Protein AF-A0A9E3TIM2-F1 (afdb_monomer)

Secondary structure (DSSP, 8-state):
--HHHHHHHHHHHHHHHHHHS--------EEEEEEEPPSBTTTBSSSEEEEE--SEEPTT--BHHHHHHHH-TTTEEEEEEEETTTTEEEEE-SSTTS----BPPTTBEEEEEESS-EEEEEEEE--TTPPEEE--SBTTTBSSSEEEEE--TTBS--BHHHHHHHH-TTTEEEEEEEETTTTEEEEE-SSTTS----B--TT-EEEEEESS-EEE---B-

Mean predicted aligned error: 7.57 Å

Structure (mmCIF, N/CA/C/O backbone):
data_AF-A0A9E3TIM2-F1
#
_entry.id   AF-A0A9E3TIM2-F1
#
loop_
_atom_site.group_PDB
_atom_site.id
_atom_site.type_symbol
_atom_site.label_atom_id
_atom_site.label_alt_id
_atom_site.label_comp_id
_atom_site.label_asym_id
_atom_site.label_entity_id
_atom_site.label_seq_id
_atom_site.pdbx_PDB_ins_code
_atom_site.Cartn_x
_atom_site.Cartn_y
_atom_site.Cartn_z
_atom_site.occupancy
_atom_site.B_iso_or_equiv
_atom_site.auth_seq_id
_atom_site.auth_comp_id
_atom_site.auth_asym_id
_atom_site.auth_atom_id
_atom_site.pdbx_PDB_model_num
ATOM 1 N N . MET A 1 1 ? 2.181 32.126 51.622 1.00 56.47 1 MET A N 1
ATOM 2 C CA . MET A 1 1 ? 1.853 30.781 51.095 1.00 56.47 1 MET A CA 1
ATOM 3 C C . MET A 1 1 ? 2.242 29.752 52.150 1.00 56.47 1 MET A C 1
ATOM 5 O O . MET A 1 1 ? 3.366 29.811 52.631 1.00 56.47 1 MET A O 1
ATOM 9 N N . SER A 1 2 ? 1.324 28.888 52.597 1.00 70.12 2 SER A N 1
ATOM 10 C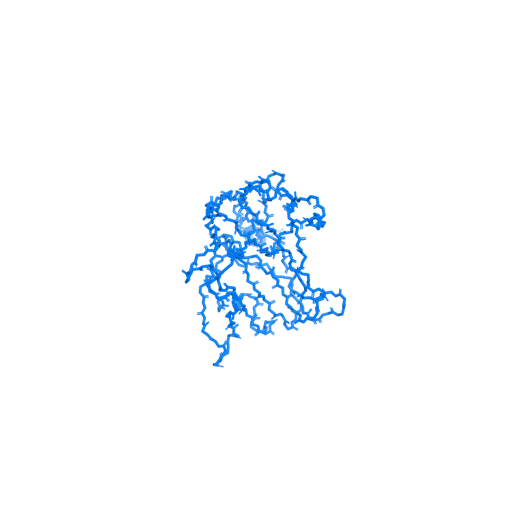 CA . SER A 1 2 ? 1.649 27.903 53.643 1.00 70.12 2 SER A CA 1
ATOM 11 C C . SER A 1 2 ? 2.532 26.785 53.071 1.00 70.12 2 SER A C 1
ATOM 13 O O . SER A 1 2 ? 2.410 26.458 51.888 1.00 70.12 2 SER A O 1
ATOM 15 N N . LYS A 1 3 ? 3.384 26.156 53.897 1.00 61.16 3 LYS A N 1
ATOM 16 C CA . LYS A 1 3 ? 4.231 25.020 53.470 1.00 61.16 3 LYS A CA 1
ATOM 17 C C . LYS A 1 3 ? 3.417 23.896 52.801 1.00 61.16 3 LYS A C 1
ATOM 19 O O . LYS A 1 3 ? 3.908 23.251 51.885 1.00 61.16 3 LYS A O 1
ATOM 24 N N . ARG A 1 4 ? 2.153 23.709 53.201 1.00 64.69 4 ARG A N 1
ATOM 25 C CA . ARG A 1 4 ? 1.234 22.709 52.626 1.00 64.69 4 ARG A CA 1
ATOM 26 C C . ARG A 1 4 ? 0.742 23.085 51.225 1.00 64.69 4 ARG A C 1
ATOM 28 O O . ARG A 1 4 ? 0.607 22.215 50.375 1.00 64.69 4 ARG A O 1
ATOM 35 N N . THR A 1 5 ? 0.532 24.375 50.966 1.00 66.19 5 THR A N 1
ATOM 36 C CA . THR A 1 5 ? 0.113 24.880 49.650 1.00 66.19 5 THR A CA 1
ATOM 37 C C . THR A 1 5 ? 1.244 24.763 48.625 1.00 66.19 5 THR A C 1
ATOM 39 O O . THR A 1 5 ? 0.999 24.393 47.486 1.00 66.19 5 THR A O 1
ATOM 42 N N . PHE A 1 6 ? 2.490 25.009 49.039 1.00 67.06 6 PHE A N 1
ATOM 43 C CA . PHE A 1 6 ? 3.660 24.894 48.162 1.00 67.06 6 PHE A CA 1
ATOM 44 C C . PHE A 1 6 ? 3.932 23.442 47.729 1.00 67.06 6 PHE A C 1
ATOM 46 O O . PHE A 1 6 ? 4.139 23.177 46.548 1.00 67.06 6 PHE A O 1
ATOM 53 N N . VAL A 1 7 ? 3.856 22.485 48.664 1.00 66.38 7 VAL A N 1
ATOM 54 C CA . VAL A 1 7 ? 4.044 21.053 48.362 1.00 66.38 7 VAL A CA 1
ATOM 55 C C . VAL A 1 7 ? 2.922 20.514 47.469 1.00 66.38 7 VAL A C 1
ATOM 57 O O . VAL A 1 7 ? 3.202 19.783 46.524 1.00 66.38 7 VAL A O 1
ATOM 60 N N . GLY A 1 8 ? 1.667 20.919 47.703 1.00 63.44 8 GLY A N 1
ATOM 61 C CA . GLY A 1 8 ? 0.539 20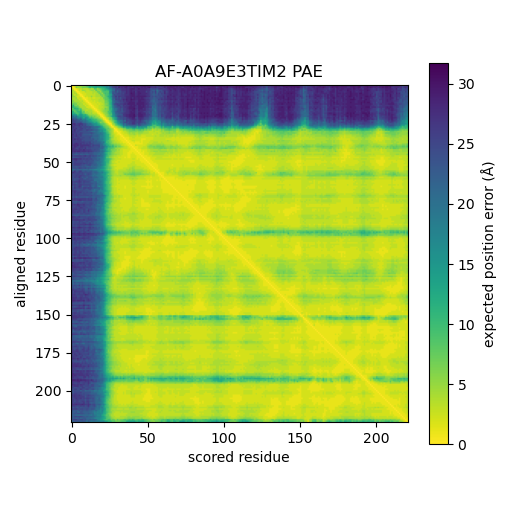.510 46.858 1.00 63.44 8 GLY A CA 1
ATOM 62 C C . GLY A 1 8 ? 0.680 20.965 45.401 1.00 63.44 8 GLY A C 1
ATOM 63 O O . GLY A 1 8 ? 0.435 20.184 44.488 1.00 63.44 8 GLY A O 1
ATOM 64 N N . VAL A 1 9 ? 1.147 22.198 45.174 1.00 65.12 9 VAL A N 1
ATOM 65 C CA . VAL A 1 9 ? 1.358 22.736 43.818 1.00 65.12 9 VAL A CA 1
ATOM 66 C C . VAL A 1 9 ? 2.526 22.039 43.106 1.00 65.12 9 VAL A C 1
ATOM 68 O O . VAL A 1 9 ? 2.423 21.742 41.919 1.00 65.12 9 VAL A O 1
ATOM 71 N N . MET A 1 10 ? 3.606 21.712 43.821 1.00 62.78 10 MET A N 1
ATOM 72 C CA . MET A 1 10 ? 4.768 21.016 43.248 1.00 62.78 10 MET A CA 1
ATOM 73 C C . MET A 1 10 ? 4.451 19.578 42.814 1.00 62.78 10 MET A C 1
ATOM 75 O O . MET A 1 10 ? 4.905 19.149 41.757 1.00 62.78 10 MET A O 1
ATOM 79 N N . VAL A 1 11 ? 3.642 18.841 43.584 1.00 63.41 11 VAL A N 1
ATOM 80 C CA . VAL A 1 11 ? 3.249 17.462 43.232 1.00 63.41 11 VAL A CA 1
ATOM 81 C C . VAL A 1 11 ? 2.345 17.440 41.996 1.00 63.41 11 VAL A C 1
ATOM 83 O O . VAL A 1 11 ? 2.529 16.596 41.122 1.00 63.41 11 VAL A O 1
ATOM 86 N N . VAL A 1 12 ? 1.419 18.397 41.875 1.00 62.09 12 VAL A N 1
ATOM 87 C CA . VAL A 1 12 ? 0.569 18.527 40.679 1.00 62.09 12 VAL A CA 1
ATOM 88 C C . VAL A 1 12 ? 1.399 18.926 39.457 1.00 62.09 12 VAL A C 1
ATOM 90 O O . VAL A 1 12 ? 1.227 18.340 38.393 1.00 62.09 12 VAL A O 1
ATOM 93 N N . ALA A 1 13 ? 2.346 19.858 39.602 1.00 56.75 13 ALA A N 1
ATOM 94 C CA . ALA A 1 13 ? 3.232 20.251 38.507 1.00 56.75 13 ALA A CA 1
ATOM 95 C C . ALA A 1 13 ? 4.111 19.083 38.023 1.00 56.75 13 ALA A C 1
ATOM 97 O O . ALA A 1 13 ? 4.248 18.878 36.820 1.00 56.75 13 ALA A O 1
ATOM 98 N N . LEU A 1 14 ? 4.649 18.273 38.941 1.00 54.38 14 LEU A N 1
ATOM 99 C CA . LEU A 1 14 ? 5.459 17.105 38.590 1.00 54.38 14 LEU A CA 1
ATOM 100 C C . LEU A 1 14 ? 4.621 16.009 37.907 1.00 54.38 14 LEU A C 1
ATOM 102 O O . LEU A 1 14 ? 5.078 15.418 36.935 1.00 54.38 14 LEU A O 1
ATOM 106 N N . ALA A 1 15 ? 3.380 15.780 38.349 1.00 53.81 15 ALA A N 1
ATOM 107 C CA . ALA A 1 15 ? 2.469 14.829 37.707 1.00 53.81 15 ALA A CA 1
ATOM 108 C C . ALA A 1 15 ? 2.073 15.261 36.282 1.00 53.81 15 ALA A C 1
ATOM 110 O O . ALA A 1 15 ? 1.988 14.420 35.390 1.00 53.81 15 ALA A O 1
ATOM 111 N N . VAL A 1 16 ? 1.892 16.565 36.040 1.00 56.78 16 VAL A N 1
ATOM 112 C CA . VAL A 1 16 ? 1.629 17.099 34.691 1.00 56.78 16 VAL A CA 1
ATOM 113 C C . VAL A 1 16 ? 2.854 16.947 33.787 1.00 56.78 16 VAL A C 1
ATOM 115 O O . VAL A 1 16 ? 2.700 16.580 32.627 1.00 56.78 16 VAL A O 1
ATOM 118 N N . VAL A 1 17 ? 4.070 17.150 34.307 1.00 53.28 17 VAL A N 1
ATOM 119 C CA . VAL A 1 17 ? 5.307 16.954 33.529 1.00 53.28 17 VAL A CA 1
ATOM 120 C C . VAL A 1 17 ? 5.539 15.477 33.203 1.00 53.28 17 VAL A C 1
ATOM 122 O O . VAL A 1 17 ? 5.887 15.173 32.069 1.00 53.28 17 VAL A O 1
ATOM 125 N N . VAL A 1 18 ? 5.281 14.558 34.140 1.00 52.94 18 VAL A N 1
ATOM 126 C CA . VAL A 1 18 ? 5.450 13.109 33.914 1.00 52.94 18 VAL A CA 1
ATOM 127 C C . VAL A 1 18 ? 4.383 12.542 32.966 1.00 52.94 18 VAL A C 1
ATOM 129 O O . VAL A 1 18 ? 4.681 11.642 32.186 1.00 52.94 18 VAL A O 1
ATOM 132 N N . MET A 1 19 ? 3.159 13.086 32.971 1.00 51.69 19 MET A N 1
ATOM 133 C CA . MET A 1 19 ? 2.127 12.714 31.989 1.00 51.69 19 MET A CA 1
ATOM 134 C C . MET A 1 19 ? 2.336 13.366 30.613 1.00 51.69 19 MET A C 1
ATOM 136 O O . MET A 1 19 ? 1.909 12.801 29.611 1.00 51.69 19 MET A O 1
ATOM 140 N N . ALA A 1 20 ? 3.000 14.525 30.543 1.00 48.66 20 ALA A N 1
ATOM 141 C CA . ALA A 1 20 ? 3.380 15.165 29.280 1.00 48.66 20 ALA A CA 1
ATOM 142 C C . ALA A 1 20 ? 4.664 14.571 28.674 1.00 48.66 20 ALA A C 1
ATOM 144 O O . ALA A 1 20 ? 4.840 14.612 27.460 1.00 48.66 20 ALA A O 1
ATOM 145 N N . SER A 1 21 ? 5.535 13.968 29.489 1.00 43.59 21 SER A N 1
ATOM 146 C CA . SER A 1 21 ? 6.647 13.127 29.040 1.00 43.59 21 SER A CA 1
ATOM 147 C C . SER A 1 21 ? 6.176 11.699 28.763 1.00 43.59 21 SER A C 1
ATOM 149 O O . SER A 1 21 ? 6.778 10.736 29.248 1.00 43.59 21 SER A O 1
ATOM 151 N N . GLY A 1 22 ? 5.078 11.556 28.010 1.00 44.50 22 GLY A N 1
ATOM 152 C CA . GLY A 1 22 ? 4.772 10.290 27.355 1.00 44.50 22 GLY A CA 1
ATOM 153 C C . GLY A 1 22 ? 6.045 9.818 26.663 1.00 44.50 22 GLY A C 1
ATOM 154 O O . GLY A 1 22 ? 6.736 10.643 26.060 1.00 44.50 22 GLY A O 1
ATOM 155 N N . LEU A 1 23 ? 6.408 8.547 26.869 1.00 43.88 23 LEU A N 1
ATOM 156 C CA . LEU A 1 23 ? 7.605 7.949 26.293 1.00 43.88 23 LEU A CA 1
ATOM 157 C C . LEU A 1 23 ? 7.708 8.408 24.839 1.00 43.88 23 LEU A C 1
ATOM 159 O O . LEU A 1 23 ? 6.884 8.022 24.015 1.00 43.88 23 LEU A O 1
ATOM 163 N N . LEU A 1 24 ? 8.678 9.272 24.537 1.00 49.16 24 LEU A N 1
ATOM 164 C CA . LEU A 1 24 ? 9.025 9.547 23.156 1.00 49.16 24 LEU A CA 1
ATOM 165 C C . LEU A 1 24 ? 9.582 8.223 22.651 1.00 49.16 24 LEU A C 1
ATOM 167 O O . LEU A 1 24 ? 10.718 7.870 22.983 1.00 49.16 24 LEU A O 1
ATOM 171 N N . ALA A 1 25 ? 8.743 7.451 21.958 1.00 50.91 25 ALA A N 1
ATOM 172 C CA . ALA A 1 25 ? 9.175 6.254 21.270 1.00 50.91 25 ALA A CA 1
ATOM 173 C C . ALA A 1 25 ? 10.407 6.646 20.451 1.00 50.91 25 ALA A C 1
ATOM 175 O O . ALA A 1 25 ? 10.419 7.636 19.716 1.00 50.91 25 ALA A O 1
ATOM 176 N N . SER A 1 26 ? 11.5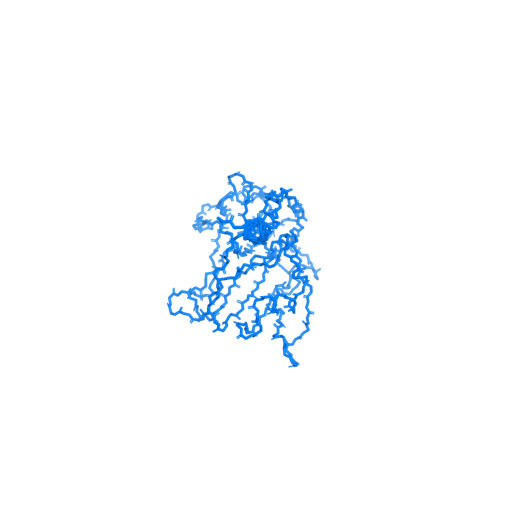09 5.955 20.715 1.00 47.34 26 SER A N 1
ATOM 177 C CA . SER A 1 26 ? 12.783 6.249 20.082 1.00 47.34 26 SER A CA 1
ATOM 178 C C . SER A 1 26 ? 12.631 6.028 18.577 1.00 47.34 26 SER A C 1
ATOM 180 O O . SER A 1 26 ? 12.247 4.932 18.169 1.00 47.34 26 SER A O 1
ATOM 182 N N . ASN A 1 27 ? 12.971 7.028 17.753 1.00 62.66 27 ASN A N 1
ATOM 183 C CA . ASN A 1 27 ? 13.070 6.908 16.290 1.00 62.66 27 ASN A CA 1
ATOM 184 C C . ASN A 1 27 ? 14.264 6.010 15.900 1.00 62.66 27 ASN A C 1
ATOM 186 O O . ASN A 1 27 ? 15.170 6.425 15.172 1.00 62.66 27 ASN A O 1
ATOM 190 N N . MET A 1 28 ? 14.334 4.787 16.430 1.00 69.50 28 MET A N 1
ATOM 191 C CA . MET A 1 28 ? 15.396 3.852 16.093 1.00 69.50 28 MET A CA 1
ATOM 192 C C . MET A 1 28 ? 15.253 3.451 14.630 1.00 69.50 28 MET A C 1
ATOM 194 O O . MET A 1 28 ? 14.197 2.995 14.188 1.00 69.50 28 MET A O 1
ATOM 198 N N . GLY A 1 29 ? 16.344 3.605 13.884 1.00 78.31 29 GLY A N 1
ATOM 199 C CA . GLY A 1 29 ? 16.427 3.099 12.525 1.00 78.31 29 GLY A CA 1
ATOM 200 C C . GLY A 1 29 ? 16.307 1.575 12.515 1.00 78.31 29 GLY A C 1
ATOM 201 O O . GLY A 1 29 ? 17.038 0.885 13.226 1.00 78.31 29 GLY A O 1
ATOM 202 N N . PHE A 1 30 ? 15.415 1.047 11.686 1.00 81.69 30 PHE A N 1
ATOM 203 C CA . PHE A 1 30 ? 15.248 -0.376 11.434 1.00 81.69 30 PHE A CA 1
ATOM 204 C C . PHE A 1 30 ? 15.626 -0.720 9.992 1.00 81.69 30 PHE A C 1
ATOM 206 O O . PHE A 1 30 ? 15.679 0.133 9.103 1.00 81.69 30 PHE A O 1
ATOM 213 N N . LYS A 1 31 ? 15.901 -2.007 9.765 1.00 86.75 31 LYS A N 1
ATOM 214 C CA . LYS A 1 31 ? 16.109 -2.578 8.434 1.00 86.75 31 LYS A CA 1
ATOM 215 C C . LYS A 1 31 ? 15.001 -3.580 8.169 1.00 86.75 31 LYS A C 1
ATOM 217 O O . LYS A 1 31 ? 14.940 -4.613 8.832 1.00 86.75 31 LYS A O 1
ATOM 222 N N . LEU A 1 32 ? 14.153 -3.289 7.195 1.00 84.94 32 LEU A N 1
ATOM 223 C CA . LEU A 1 32 ? 13.156 -4.234 6.719 1.00 84.94 32 LEU A CA 1
ATOM 224 C C . LEU A 1 32 ? 13.777 -5.051 5.591 1.00 84.94 32 LEU A C 1
ATOM 226 O O . LEU A 1 32 ? 14.095 -4.499 4.543 1.00 84.94 32 LEU A O 1
ATOM 230 N N . ASN A 1 33 ? 13.934 -6.356 5.808 1.00 90.44 33 ASN A N 1
ATOM 231 C CA . ASN A 1 33 ? 14.287 -7.300 4.753 1.00 90.44 33 ASN A CA 1
ATOM 232 C C . ASN A 1 33 ? 13.006 -7.942 4.216 1.00 90.44 33 ASN A C 1
ATOM 234 O O . ASN A 1 33 ? 12.401 -8.781 4.883 1.00 90.44 33 ASN A O 1
ATOM 238 N N . TYR A 1 34 ? 12.590 -7.528 3.025 1.00 91.00 34 TYR A N 1
ATOM 239 C CA . TYR A 1 34 ? 11.337 -7.941 2.417 1.00 91.00 34 TYR A CA 1
ATOM 240 C C . TYR A 1 34 ? 11.582 -8.680 1.102 1.00 91.00 34 TYR A C 1
ATOM 242 O O . TYR A 1 34 ? 12.191 -8.159 0.165 1.00 91.00 34 TYR A O 1
ATOM 250 N N . GLN A 1 35 ? 11.091 -9.917 1.019 1.00 93.69 35 GLN A N 1
ATOM 251 C CA . GLN A 1 35 ? 11.228 -10.729 -0.183 1.00 93.69 35 GLN A CA 1
ATOM 252 C C . GLN A 1 35 ? 10.159 -10.354 -1.215 1.00 93.69 35 GLN A C 1
ATOM 254 O O . GLN A 1 35 ? 8.965 -10.611 -1.045 1.00 93.69 35 GLN A O 1
ATOM 259 N N . MET A 1 36 ? 10.608 -9.780 -2.326 1.00 94.62 36 MET A N 1
ATOM 260 C CA . MET A 1 36 ? 9.782 -9.442 -3.477 1.00 94.62 36 MET A CA 1
ATOM 261 C C . MET A 1 36 ? 9.917 -10.542 -4.524 1.00 94.62 36 MET A C 1
ATOM 263 O O . MET A 1 36 ? 11.017 -10.858 -4.969 1.00 94.62 36 MET A O 1
ATOM 267 N N . LEU A 1 37 ? 8.798 -11.158 -4.891 1.00 95.19 37 LEU A N 1
ATOM 268 C CA . LEU A 1 37 ? 8.780 -12.427 -5.616 1.00 95.19 37 LEU A CA 1
ATOM 269 C C . LEU A 1 37 ? 8.495 -12.217 -7.099 1.00 95.19 37 LEU A C 1
ATOM 271 O O . LEU A 1 37 ? 7.526 -11.546 -7.447 1.00 95.19 37 LEU A O 1
ATOM 275 N N . GLN A 1 38 ? 9.277 -12.860 -7.966 1.00 96.38 38 GLN A N 1
ATOM 276 C CA . GLN A 1 38 ? 8.924 -13.005 -9.381 1.00 96.38 38 GLN A CA 1
ATOM 277 C C . GLN A 1 38 ? 7.708 -13.919 -9.575 1.00 96.38 38 GLN A C 1
ATOM 279 O O . GLN A 1 38 ? 7.280 -14.617 -8.653 1.00 96.38 38 GLN A O 1
ATOM 284 N N . THR A 1 39 ? 7.206 -13.983 -10.811 1.00 96.81 39 THR A N 1
ATOM 285 C CA . THR A 1 39 ? 6.165 -14.952 -11.187 1.00 96.81 39 THR A CA 1
ATOM 286 C C . THR A 1 39 ? 6.626 -16.375 -10.871 1.00 96.81 39 THR A C 1
ATOM 288 O O . THR A 1 39 ? 7.620 -16.846 -11.414 1.00 96.81 39 THR A O 1
ATOM 291 N N . THR A 1 40 ? 5.904 -17.048 -9.981 1.00 95.44 40 THR A N 1
ATOM 292 C CA . THR A 1 40 ? 6.209 -18.398 -9.498 1.00 95.44 40 THR A CA 1
ATOM 293 C C . THR A 1 40 ? 4.890 -19.113 -9.223 1.00 95.44 40 THR A C 1
ATOM 295 O O . THR A 1 40 ? 4.095 -18.648 -8.404 1.00 95.44 40 THR A O 1
ATOM 298 N N . ALA A 1 41 ? 4.636 -20.232 -9.906 1.00 92.94 41 ALA A N 1
ATOM 299 C CA . ALA A 1 41 ? 3.367 -20.957 -9.808 1.00 92.94 41 ALA A CA 1
ATOM 300 C C . ALA A 1 41 ? 3.001 -21.289 -8.348 1.00 92.94 41 ALA A C 1
ATOM 302 O O . ALA A 1 41 ? 3.836 -21.758 -7.580 1.00 92.94 41 ALA A O 1
ATOM 303 N N . GLY A 1 42 ? 1.753 -21.007 -7.959 1.00 92.06 42 GLY A N 1
ATOM 304 C CA . GLY A 1 42 ? 1.245 -21.230 -6.597 1.00 92.06 42 GLY A CA 1
ATOM 305 C C . GLY A 1 42 ? 1.719 -20.224 -5.539 1.00 92.06 42 GLY A C 1
ATOM 306 O O . GLY A 1 42 ? 1.160 -20.200 -4.447 1.00 92.06 42 GLY A O 1
ATOM 307 N N . VAL A 1 43 ? 2.687 -19.360 -5.857 1.00 93.50 43 VAL A N 1
ATOM 308 C CA . VAL A 1 43 ? 3.294 -18.413 -4.907 1.00 93.50 43 VAL A CA 1
ATOM 309 C C . VAL A 1 43 ? 3.003 -16.963 -5.299 1.00 93.50 43 VAL A C 1
ATOM 311 O O . VAL A 1 43 ? 2.464 -16.198 -4.502 1.00 93.50 43 VAL A O 1
ATOM 314 N N . SER A 1 44 ? 3.322 -16.589 -6.538 1.00 95.75 44 SER A N 1
ATOM 315 C CA . SER A 1 44 ? 3.112 -15.249 -7.092 1.00 95.75 44 SER A CA 1
ATOM 316 C C . SER A 1 44 ? 2.646 -15.374 -8.538 1.00 95.75 44 SER A C 1
ATOM 318 O O . SER A 1 44 ? 3.381 -15.873 -9.392 1.00 95.75 44 SER A O 1
ATOM 320 N N . ARG A 1 45 ? 1.409 -14.958 -8.816 1.00 96.19 45 ARG A N 1
ATOM 321 C CA . ARG A 1 45 ? 0.750 -15.190 -10.106 1.00 96.19 45 ARG A CA 1
ATOM 322 C C . ARG A 1 45 ? 1.427 -14.448 -11.251 1.00 96.19 45 ARG A C 1
ATOM 324 O O . ARG A 1 45 ? 1.498 -14.984 -12.352 1.00 96.19 45 ARG A O 1
ATOM 331 N N . ASP A 1 46 ? 1.882 -13.224 -11.012 1.00 96.56 46 ASP A N 1
ATOM 332 C CA . ASP A 1 46 ? 2.473 -12.375 -12.054 1.00 96.56 46 ASP A CA 1
ATOM 333 C C . ASP A 1 46 ? 3.659 -11.522 -11.578 1.00 96.56 46 ASP A C 1
ATOM 335 O O . ASP A 1 46 ? 4.071 -10.586 -12.275 1.00 96.56 46 ASP A O 1
ATOM 339 N N . GLY A 1 47 ? 4.215 -11.849 -10.409 1.00 97.06 47 GLY A N 1
ATOM 340 C CA . GLY A 1 47 ? 5.319 -11.113 -9.800 1.00 97.06 47 GLY A CA 1
ATOM 341 C C . GLY A 1 47 ? 4.884 -9.887 -9.000 1.00 97.06 47 GLY A C 1
ATOM 342 O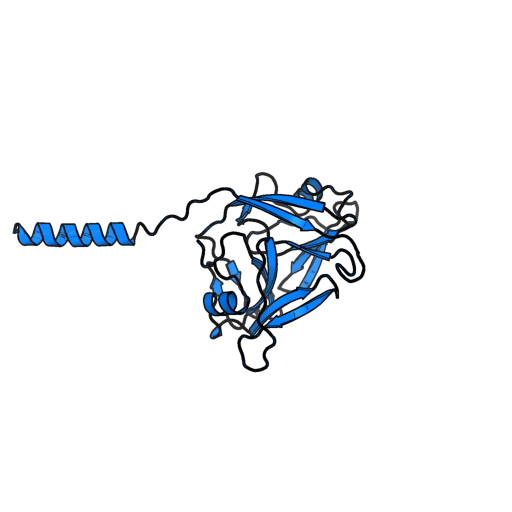 O . GLY A 1 47 ? 5.741 -9.119 -8.572 1.00 97.06 47 GLY A O 1
ATOM 343 N N . THR A 1 48 ? 3.581 -9.660 -8.821 1.00 97.44 48 THR A N 1
ATOM 344 C CA . THR A 1 48 ? 3.082 -8.521 -8.050 1.00 97.44 48 THR A CA 1
ATOM 345 C C . THR A 1 48 ? 3.263 -8.743 -6.551 1.00 97.44 48 THR A C 1
ATOM 347 O O . THR A 1 48 ? 2.869 -9.767 -5.992 1.00 97.44 48 THR A O 1
ATOM 350 N N . THR A 1 49 ? 3.829 -7.745 -5.883 1.00 96.00 49 THR A N 1
ATOM 351 C CA . THR A 1 49 ? 3.919 -7.650 -4.429 1.00 96.00 49 THR A CA 1
ATOM 352 C C . THR A 1 49 ? 3.446 -6.279 -3.963 1.00 96.00 49 THR A C 1
ATOM 354 O O . THR A 1 49 ? 3.510 -5.304 -4.712 1.00 96.00 49 THR A O 1
ATOM 357 N N . THR A 1 50 ? 2.974 -6.202 -2.725 1.00 96.94 50 THR A N 1
ATOM 358 C CA . THR A 1 50 ? 2.688 -4.939 -2.043 1.00 96.94 50 THR A CA 1
ATOM 359 C C . THR A 1 50 ? 3.875 -4.546 -1.179 1.00 96.94 50 THR A C 1
ATOM 361 O O . THR A 1 50 ? 4.484 -5.425 -0.566 1.00 96.94 50 THR A O 1
ATOM 364 N N . LEU A 1 51 ? 4.166 -3.254 -1.102 1.00 96.06 51 LEU A N 1
ATOM 365 C CA . LEU A 1 51 ? 5.236 -2.690 -0.291 1.00 96.06 51 LEU A CA 1
ATOM 366 C C . LEU A 1 51 ? 4.709 -1.512 0.528 1.00 96.06 51 LEU A C 1
ATOM 368 O O . LEU A 1 51 ? 4.101 -0.589 -0.018 1.00 96.06 51 LEU A O 1
ATOM 372 N N . ALA A 1 52 ? 5.001 -1.543 1.820 1.00 95.12 52 ALA A N 1
ATOM 373 C CA . ALA A 1 52 ? 4.959 -0.409 2.723 1.00 95.12 52 ALA A CA 1
ATOM 374 C C . ALA A 1 52 ? 6.392 0.044 2.999 1.00 95.12 52 ALA A C 1
ATOM 376 O O . ALA A 1 52 ? 7.260 -0.762 3.336 1.00 95.12 52 ALA A O 1
ATOM 377 N N . LEU A 1 53 ? 6.638 1.339 2.837 1.00 93.81 53 LEU A N 1
ATOM 378 C CA . LEU A 1 53 ? 7.921 1.938 3.176 1.00 93.81 53 LEU A CA 1
ATOM 379 C C . LEU A 1 53 ? 7.865 2.516 4.601 1.00 93.81 53 LEU A C 1
ATOM 381 O O . LEU A 1 53 ? 6.772 2.850 5.059 1.00 93.81 53 LEU A O 1
ATOM 385 N N . PRO A 1 54 ? 9.015 2.676 5.280 1.00 92.56 54 PRO A N 1
ATOM 386 C CA . PRO A 1 54 ? 9.092 3.446 6.523 1.00 92.56 54 PRO A CA 1
ATOM 387 C C . PRO A 1 54 ? 8.541 4.869 6.350 1.00 92.56 54 PRO A C 1
ATOM 389 O O . PRO A 1 54 ? 8.553 5.399 5.236 1.00 92.56 54 PRO A O 1
ATOM 392 N N . ASP A 1 55 ? 8.125 5.512 7.441 1.00 91.25 55 ASP A N 1
ATOM 393 C CA . ASP A 1 55 ? 7.692 6.915 7.393 1.00 91.25 55 ASP A CA 1
ATOM 394 C C . ASP A 1 55 ? 8.872 7.840 7.121 1.00 91.25 55 ASP A C 1
ATOM 396 O O . ASP A 1 55 ? 8.840 8.675 6.214 1.00 91.25 55 ASP A O 1
ATOM 400 N N . LEU A 1 56 ? 9.959 7.613 7.858 1.00 91.31 56 LEU A N 1
ATOM 401 C CA . LEU A 1 56 ? 11.222 8.319 7.716 1.00 91.31 56 LEU A CA 1
ATOM 402 C C . LEU A 1 56 ? 12.211 7.410 6.991 1.00 91.31 56 LEU A C 1
ATOM 404 O O . LEU A 1 56 ? 12.947 6.628 7.590 1.00 91.31 56 LEU A O 1
ATOM 408 N N . ARG A 1 57 ? 12.181 7.469 5.663 1.00 90.94 57 ARG A N 1
ATOM 409 C CA . ARG A 1 57 ? 12.992 6.613 4.785 1.00 90.94 57 ARG A CA 1
ATOM 410 C C . ARG A 1 57 ? 14.429 7.110 4.678 1.00 90.94 57 ARG A C 1
ATOM 412 O O . ARG A 1 57 ? 14.714 8.284 4.910 1.00 90.94 57 ARG A O 1
ATOM 419 N N . GLN A 1 58 ? 15.322 6.221 4.246 1.00 89.88 58 GLN A N 1
ATOM 420 C CA . GLN A 1 58 ? 16.691 6.579 3.875 1.00 89.88 58 GLN A CA 1
ATOM 421 C C . GLN A 1 58 ? 16.735 7.766 2.895 1.00 89.88 58 GLN A C 1
ATOM 423 O O . GLN A 1 58 ? 15.928 7.869 1.964 1.00 89.88 58 GLN A O 1
ATOM 428 N N . THR A 1 59 ? 17.699 8.664 3.106 1.00 90.50 59 THR A N 1
ATOM 429 C CA . THR A 1 59 ? 17.871 9.875 2.298 1.00 90.50 59 THR A CA 1
ATOM 430 C C . THR A 1 59 ? 17.950 9.543 0.811 1.00 90.50 59 THR A C 1
ATOM 432 O O . THR A 1 59 ? 18.714 8.677 0.395 1.00 90.50 59 THR A O 1
ATOM 435 N N . GLY A 1 60 ? 17.174 10.266 0.002 1.00 92.25 60 GLY A N 1
ATOM 436 C CA . GLY A 1 60 ? 17.135 10.087 -1.449 1.00 92.25 60 GLY A CA 1
ATOM 437 C C . GLY A 1 60 ? 16.079 9.096 -1.940 1.00 92.25 60 GLY A C 1
ATOM 438 O O . GLY A 1 60 ? 15.851 9.043 -3.142 1.00 92.25 60 GLY A O 1
ATOM 439 N N . LEU A 1 61 ? 15.377 8.374 -1.057 1.00 95.44 61 LEU A N 1
ATOM 440 C CA . LEU A 1 61 ? 14.270 7.486 -1.430 1.00 95.44 61 LEU A CA 1
ATOM 441 C C . LEU A 1 61 ? 12.917 8.222 -1.384 1.00 95.44 61 LEU A C 1
ATOM 443 O O . LEU A 1 61 ? 12.088 7.991 -0.500 1.00 95.44 61 LEU A O 1
ATOM 447 N N . ASN A 1 62 ? 12.707 9.145 -2.329 1.00 96.12 62 ASN A N 1
ATOM 448 C CA . ASN A 1 62 ? 11.542 10.044 -2.332 1.00 96.12 62 ASN A CA 1
ATOM 449 C C . ASN A 1 62 ? 10.592 9.854 -3.518 1.00 96.12 62 ASN A C 1
ATOM 451 O O . ASN A 1 62 ? 9.434 10.258 -3.425 1.00 96.12 62 ASN A O 1
ATOM 455 N N . THR A 1 63 ? 11.044 9.250 -4.617 1.00 98.06 63 THR A N 1
ATOM 456 C CA . THR A 1 63 ? 10.214 9.026 -5.809 1.00 98.06 63 THR A CA 1
ATOM 457 C C . THR A 1 63 ? 10.222 7.574 -6.265 1.00 98.06 63 THR A C 1
ATOM 459 O O . THR A 1 63 ? 11.085 6.777 -5.884 1.00 98.06 63 THR A O 1
ATOM 462 N N . ALA A 1 64 ? 9.253 7.226 -7.111 1.00 98.25 64 ALA A N 1
ATOM 463 C CA . ALA A 1 64 ? 9.163 5.926 -7.753 1.00 98.25 64 ALA A CA 1
ATOM 464 C C . ALA A 1 64 ? 10.445 5.595 -8.530 1.00 98.25 64 ALA A C 1
ATOM 466 O O . ALA A 1 64 ? 10.918 4.461 -8.471 1.00 98.25 64 ALA A O 1
ATOM 467 N N . LYS A 1 65 ? 11.061 6.583 -9.193 1.00 98.00 65 LYS A N 1
ATOM 468 C CA . LYS A 1 65 ? 12.386 6.424 -9.805 1.00 98.00 65 LYS A CA 1
ATOM 469 C C . LYS A 1 65 ? 13.452 6.034 -8.791 1.00 98.00 65 LYS A C 1
ATOM 471 O O . LYS A 1 65 ? 14.171 5.074 -9.052 1.00 98.00 65 LYS A O 1
ATOM 476 N N . ASN A 1 66 ? 13.548 6.733 -7.661 1.00 97.62 66 ASN A N 1
ATOM 477 C CA . ASN A 1 66 ? 14.558 6.404 -6.656 1.00 97.62 66 ASN A CA 1
ATOM 478 C C . ASN A 1 66 ? 14.396 4.968 -6.149 1.00 97.62 66 ASN A C 1
ATOM 480 O O . ASN A 1 66 ? 15.384 4.257 -6.034 1.00 97.62 66 ASN A O 1
ATOM 484 N N . LEU A 1 67 ? 13.159 4.521 -5.918 1.00 97.38 67 LEU A N 1
ATOM 485 C CA . LEU A 1 67 ? 12.889 3.154 -5.469 1.00 97.38 67 LEU A CA 1
ATOM 486 C C . LEU A 1 67 ? 13.208 2.100 -6.537 1.00 97.38 67 LEU A C 1
ATOM 488 O O . LEU A 1 67 ? 13.778 1.060 -6.218 1.00 97.38 67 LEU A O 1
ATOM 492 N N . LEU A 1 68 ? 12.894 2.358 -7.810 1.00 97.69 68 LEU A N 1
ATOM 493 C CA . LEU A 1 68 ? 13.288 1.456 -8.897 1.00 97.69 68 LEU A CA 1
ATOM 494 C C . LEU A 1 68 ? 14.811 1.376 -9.067 1.00 97.69 68 LEU A C 1
ATOM 496 O O . LEU A 1 68 ? 15.327 0.296 -9.354 1.00 97.69 68 LEU A O 1
ATOM 500 N N . ASP A 1 69 ? 15.521 2.493 -8.904 1.00 96.56 69 ASP A N 1
ATOM 501 C CA . ASP A 1 69 ? 16.984 2.523 -8.960 1.00 96.56 69 ASP A CA 1
ATOM 502 C C . ASP A 1 69 ? 17.596 1.758 -7.772 1.00 96.56 69 ASP A C 1
ATOM 504 O O . ASP A 1 69 ? 18.510 0.962 -7.979 1.00 96.56 69 ASP A O 1
ATOM 508 N N . ASP A 1 70 ? 17.046 1.932 -6.565 1.00 96.12 70 ASP A N 1
ATOM 509 C CA . ASP A 1 70 ? 17.504 1.290 -5.322 1.00 96.12 70 ASP A CA 1
ATOM 510 C C . ASP A 1 70 ? 17.300 -0.237 -5.335 1.00 96.12 70 ASP A C 1
ATOM 512 O O . ASP A 1 70 ? 18.187 -1.000 -4.961 1.00 96.12 70 ASP A O 1
ATOM 516 N N . ILE A 1 71 ? 16.161 -0.713 -5.852 1.00 96.44 71 ILE A N 1
ATOM 517 C CA . ILE A 1 71 ? 15.907 -2.153 -6.062 1.00 96.44 71 ILE A CA 1
ATOM 518 C C . ILE A 1 71 ? 16.727 -2.707 -7.243 1.00 96.44 71 ILE A C 1
ATOM 520 O O . ILE A 1 71 ? 17.021 -3.906 -7.327 1.00 96.44 71 ILE A O 1
ATOM 524 N N . GLY A 1 72 ? 17.064 -1.841 -8.195 1.00 97.00 72 GLY A N 1
ATOM 525 C CA . GLY A 1 72 ? 17.669 -2.185 -9.470 1.00 97.00 72 GLY A CA 1
ATOM 526 C C . GLY A 1 72 ? 16.624 -2.356 -10.573 1.00 97.00 72 GLY A C 1
ATOM 527 O O . GLY A 1 72 ? 15.867 -3.328 -10.620 1.00 97.00 72 GLY A O 1
ATOM 528 N N . LEU A 1 73 ? 16.659 -1.449 -11.551 1.00 95.81 73 LEU A N 1
ATOM 529 C CA . LEU A 1 73 ? 15.720 -1.369 -12.679 1.00 95.81 73 LEU A CA 1
ATOM 530 C C . LEU A 1 73 ? 15.637 -2.652 -13.539 1.00 9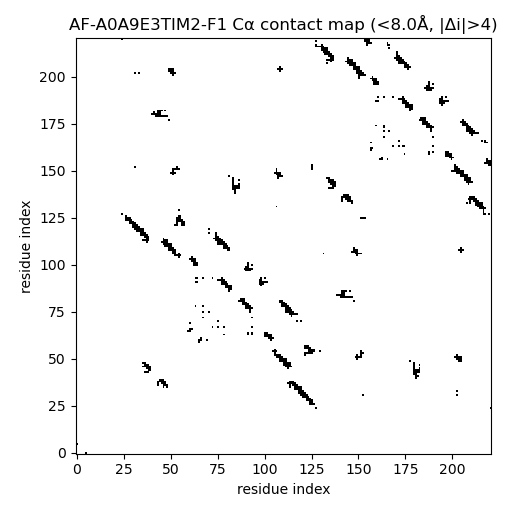5.81 73 LEU A C 1
ATOM 532 O O . LEU A 1 73 ? 14.670 -2.865 -14.280 1.00 95.81 73 LEU A O 1
ATOM 536 N N . ALA A 1 74 ? 16.659 -3.510 -13.484 1.00 96.62 74 ALA A N 1
ATOM 537 C CA . ALA A 1 74 ? 16.666 -4.812 -14.152 1.00 96.62 74 ALA A CA 1
ATOM 538 C C . ALA A 1 74 ? 15.736 -5.836 -13.476 1.00 96.62 74 ALA A C 1
ATOM 540 O O . ALA A 1 74 ? 15.219 -6.722 -14.155 1.00 96.62 74 ALA A O 1
ATOM 541 N N . ASN A 1 75 ? 15.480 -5.679 -12.175 1.00 97.88 75 ASN A N 1
ATOM 542 C CA . ASN A 1 75 ? 14.706 -6.610 -11.356 1.00 97.88 75 ASN A CA 1
ATOM 543 C C . ASN A 1 75 ? 13.207 -6.299 -11.346 1.00 97.88 75 ASN A C 1
ATOM 545 O O . ASN A 1 75 ? 12.403 -7.153 -10.978 1.00 97.88 75 ASN A O 1
ATOM 549 N N . VAL A 1 76 ? 12.811 -5.092 -11.755 1.00 97.50 76 VAL A N 1
ATOM 550 C CA . VAL A 1 76 ? 11.430 -4.606 -11.653 1.00 97.50 76 VAL A CA 1
ATOM 551 C C . VAL A 1 76 ? 10.847 -4.336 -13.042 1.00 97.50 76 VAL A C 1
ATOM 553 O O . VAL A 1 76 ? 11.520 -3.878 -13.968 1.00 97.50 76 VAL A O 1
ATOM 556 N N . THR A 1 77 ? 9.569 -4.661 -13.208 1.00 97.44 77 THR A N 1
ATOM 557 C CA . THR A 1 77 ? 8.775 -4.340 -14.400 1.00 97.44 77 THR A CA 1
ATOM 558 C C . THR A 1 77 ? 8.163 -2.956 -14.271 1.00 97.44 77 THR A C 1
ATOM 560 O O . THR A 1 77 ? 8.303 -2.134 -15.175 1.00 97.44 77 THR A O 1
ATOM 563 N N . ASN A 1 78 ? 7.476 -2.705 -13.160 1.00 97.88 78 ASN A N 1
ATOM 564 C CA . ASN A 1 78 ? 6.924 -1.405 -12.817 1.00 97.88 78 ASN A CA 1
ATOM 565 C C . ASN A 1 78 ? 6.664 -1.306 -11.312 1.00 97.88 78 ASN A C 1
ATOM 567 O O . ASN A 1 78 ? 6.618 -2.314 -10.603 1.00 97.88 78 ASN A O 1
ATOM 571 N N . ILE A 1 79 ? 6.469 -0.072 -10.871 1.00 98.44 79 ILE A N 1
ATOM 572 C CA . ILE A 1 79 ? 5.854 0.283 -9.600 1.00 98.44 79 ILE A CA 1
ATOM 573 C C . ILE A 1 79 ? 4.524 0.972 -9.892 1.00 98.44 79 ILE A C 1
ATOM 575 O O . ILE A 1 79 ? 4.400 1.692 -10.886 1.00 98.44 79 ILE A O 1
ATOM 579 N N . GLN A 1 80 ? 3.521 0.750 -9.049 1.00 98.44 80 GLN A N 1
ATOM 580 C CA . GLN A 1 80 ? 2.213 1.369 -9.194 1.00 98.44 80 GLN A CA 1
ATOM 581 C C . GLN A 1 80 ? 1.751 1.990 -7.879 1.00 98.44 80 GLN A C 1
ATOM 583 O O . GLN A 1 80 ? 1.889 1.392 -6.811 1.00 98.44 80 GLN A O 1
ATOM 588 N N . ARG A 1 81 ? 1.163 3.183 -7.979 1.00 97.94 81 ARG A N 1
ATOM 589 C CA . ARG A 1 81 ? 0.506 3.887 -6.875 1.00 97.94 81 ARG A CA 1
ATOM 590 C C . ARG A 1 81 ? -1.003 3.843 -7.057 1.00 97.94 81 ARG A C 1
ATOM 592 O O . ARG A 1 81 ? -1.508 4.091 -8.154 1.00 97.94 81 ARG A O 1
ATOM 599 N N . PHE A 1 82 ? -1.717 3.578 -5.971 1.00 97.88 82 PHE A N 1
ATOM 600 C CA . PHE A 1 82 ? -3.171 3.656 -5.934 1.00 97.88 82 PHE A CA 1
ATOM 601 C C . PHE A 1 82 ? -3.648 5.110 -5.863 1.00 97.88 82 PHE A C 1
ATOM 603 O O . PHE A 1 82 ? -3.192 5.883 -5.024 1.00 97.88 82 PHE A O 1
ATOM 610 N N . VAL A 1 83 ? -4.578 5.488 -6.739 1.00 97.62 83 VAL A N 1
ATOM 611 C CA . VAL A 1 83 ? -5.158 6.833 -6.792 1.00 97.62 83 VAL A CA 1
ATOM 612 C C . VAL A 1 83 ? -6.590 6.783 -6.277 1.00 97.62 83 VAL A C 1
ATOM 614 O O . VAL A 1 83 ? -7.506 6.365 -6.985 1.00 97.62 83 VAL A O 1
ATOM 617 N N . LYS A 1 84 ? -6.782 7.247 -5.037 1.00 96.62 84 LYS A N 1
ATOM 618 C CA . LYS A 1 84 ? -8.061 7.183 -4.308 1.00 96.62 84 LYS A CA 1
ATOM 619 C C . LYS A 1 84 ? -9.221 7.822 -5.078 1.00 96.62 84 LYS A C 1
ATOM 621 O O . LYS A 1 84 ? -10.334 7.308 -5.054 1.00 96.62 84 LYS A O 1
ATOM 626 N N . SER A 1 85 ? -8.981 8.917 -5.800 1.00 96.69 85 SER A N 1
ATOM 627 C CA . SER A 1 85 ? -10.036 9.656 -6.510 1.00 96.69 85 SER A CA 1
ATOM 628 C C . SER A 1 85 ? -10.638 8.896 -7.697 1.00 96.69 85 SER A C 1
ATOM 630 O O . SER A 1 85 ? -11.773 9.169 -8.081 1.00 96.69 85 SER A O 1
ATOM 632 N N . SER A 1 86 ? -9.920 7.920 -8.261 1.00 96.44 86 SER A N 1
ATOM 633 C CA . SER A 1 86 ? -10.386 7.103 -9.390 1.00 96.44 86 SER A CA 1
ATOM 634 C C . SER A 1 86 ? -10.528 5.616 -9.055 1.00 96.44 86 SER A C 1
ATOM 636 O O . SER A 1 86 ? -11.179 4.881 -9.806 1.00 96.44 86 SER A O 1
ATOM 638 N N . ASN A 1 87 ? -9.946 5.178 -7.934 1.00 95.50 87 ASN A N 1
ATOM 639 C CA . ASN A 1 87 ? -9.599 3.785 -7.632 1.00 95.50 87 ASN A CA 1
ATOM 640 C C . ASN A 1 87 ? -8.712 3.134 -8.702 1.00 95.50 87 ASN A C 1
ATOM 642 O O . ASN A 1 87 ? -8.697 1.915 -8.858 1.00 95.50 87 ASN A O 1
ATOM 646 N N . GLY A 1 88 ? -8.002 3.958 -9.471 1.00 96.56 88 GLY A N 1
ATOM 647 C CA . GLY A 1 88 ? -7.070 3.513 -10.491 1.00 96.56 88 GLY A CA 1
ATOM 648 C C . GLY A 1 88 ? -5.676 3.273 -9.927 1.00 96.56 88 GLY A C 1
ATOM 649 O O . GLY A 1 88 ? -5.328 3.714 -8.831 1.00 96.56 88 GLY A O 1
ATOM 650 N N . LEU A 1 89 ? -4.855 2.607 -10.731 1.00 96.88 89 LEU A N 1
ATOM 651 C CA . LEU A 1 89 ? -3.424 2.473 -10.503 1.00 96.88 89 LEU A CA 1
ATOM 652 C C . LEU A 1 89 ? -2.687 3.338 -11.522 1.00 96.88 89 LEU A C 1
ATOM 654 O O . LEU A 1 89 ? -2.948 3.249 -12.722 1.00 96.88 89 LEU A O 1
ATOM 658 N N . VAL A 1 90 ? -1.760 4.163 -11.047 1.00 97.38 90 VAL A N 1
ATOM 659 C CA . VAL A 1 90 ? -0.799 4.869 -11.900 1.00 97.38 90 VAL A CA 1
ATOM 660 C C . VAL A 1 90 ? 0.503 4.096 -11.859 1.00 97.38 90 VAL A C 1
ATOM 662 O O . VAL A 1 90 ? 1.038 3.865 -10.779 1.00 97.38 90 VAL A O 1
ATOM 665 N N . ALA A 1 91 ? 0.995 3.688 -13.025 1.00 97.81 91 ALA A N 1
ATOM 666 C CA . ALA A 1 91 ? 2.213 2.903 -13.155 1.00 97.81 91 ALA A CA 1
ATOM 667 C C . ALA A 1 91 ? 3.390 3.766 -13.621 1.00 97.81 91 ALA A C 1
ATOM 669 O O . ALA A 1 91 ? 3.228 4.651 -14.461 1.00 97.81 91 ALA A O 1
ATOM 670 N N . TYR A 1 92 ? 4.575 3.439 -13.117 1.00 98.50 92 TYR A N 1
ATOM 671 C CA . TYR A 1 92 ? 5.846 3.970 -13.580 1.00 98.50 92 TYR A CA 1
ATOM 672 C C . TYR A 1 92 ? 6.839 2.826 -13.803 1.00 98.50 92 TYR A C 1
ATOM 674 O O . TYR A 1 92 ? 6.988 1.944 -12.955 1.00 98.50 92 TYR A O 1
ATOM 682 N N . THR A 1 93 ? 7.509 2.807 -14.957 1.00 97.88 93 THR A N 1
ATOM 683 C CA . THR A 1 93 ? 8.453 1.731 -15.319 1.00 97.88 93 THR A CA 1
ATOM 684 C C . THR A 1 93 ? 9.922 2.132 -15.207 1.00 97.88 93 THR A C 1
ATOM 686 O O . THR A 1 93 ? 10.786 1.272 -15.370 1.00 97.88 93 THR A O 1
ATOM 689 N N . GLY A 1 94 ? 10.233 3.415 -14.980 1.00 95.88 94 GLY A N 1
ATOM 690 C CA . GLY A 1 94 ? 11.615 3.913 -15.003 1.00 95.88 94 GLY A CA 1
ATOM 691 C C . GLY A 1 94 ? 12.243 3.982 -16.400 1.00 95.88 94 GLY A C 1
ATOM 692 O O . GLY A 1 94 ? 13.458 4.121 -16.517 1.00 95.88 94 GLY A O 1
ATOM 693 N N . ARG A 1 95 ? 11.444 3.838 -17.466 1.00 94.19 95 ARG A N 1
ATOM 694 C CA . ARG A 1 95 ? 11.901 3.769 -18.865 1.00 94.19 95 ARG A CA 1
ATOM 695 C C . ARG A 1 95 ? 11.242 4.858 -19.715 1.00 94.19 95 ARG A C 1
ATOM 697 O O . ARG A 1 95 ? 10.191 5.366 -19.321 1.00 94.19 95 ARG A O 1
ATOM 704 N N . PRO A 1 96 ? 11.808 5.201 -20.890 1.00 92.94 96 PRO A N 1
ATOM 705 C CA . PRO A 1 96 ? 11.153 6.106 -21.830 1.00 92.94 96 PRO A CA 1
ATOM 706 C C . PRO A 1 96 ? 9.717 5.658 -22.120 1.00 92.94 96 PRO A C 1
ATOM 708 O O . PRO A 1 96 ? 9.474 4.469 -22.318 1.00 92.94 96 PRO A O 1
ATOM 711 N N . LEU A 1 97 ? 8.774 6.608 -22.114 1.00 89.81 97 LEU A N 1
ATOM 712 C CA . LEU A 1 97 ? 7.329 6.365 -22.283 1.00 89.81 97 LEU A CA 1
ATOM 713 C C . LEU A 1 97 ? 6.696 5.469 -21.195 1.00 89.81 97 LEU A C 1
ATOM 715 O O . LEU A 1 97 ? 5.578 4.987 -21.342 1.00 89.81 97 LEU A O 1
ATOM 719 N N . GLY A 1 98 ? 7.397 5.266 -20.081 1.00 92.19 98 GLY A N 1
ATOM 720 C CA . GLY A 1 98 ? 7.034 4.371 -18.988 1.00 92.19 98 GLY A CA 1
ATOM 721 C C . GLY A 1 98 ? 6.048 4.916 -17.960 1.00 92.19 98 GLY A C 1
ATOM 722 O O . GLY A 1 98 ? 5.989 4.367 -16.863 1.00 92.19 98 GLY A O 1
ATOM 723 N N . GLY A 1 99 ? 5.334 5.995 -18.273 1.00 95.62 99 GLY A N 1
ATOM 724 C CA . GLY A 1 99 ? 4.562 6.777 -17.307 1.00 95.62 99 GLY A CA 1
ATOM 725 C C . GLY A 1 99 ? 5.380 7.891 -16.645 1.00 95.62 99 GLY A C 1
ATOM 726 O O . GLY A 1 99 ? 6.566 8.071 -16.926 1.00 95.62 99 GLY A O 1
ATOM 727 N N . THR A 1 100 ? 4.726 8.655 -15.774 1.00 96.81 100 THR A N 1
ATOM 728 C CA . THR A 1 100 ? 5.325 9.788 -15.056 1.00 96.81 100 THR A CA 1
ATOM 729 C C . THR A 1 100 ? 5.832 9.333 -13.692 1.00 96.81 100 THR A C 1
ATOM 731 O O . THR A 1 100 ? 5.130 8.602 -12.991 1.00 96.81 100 THR A O 1
ATOM 734 N N . ASP A 1 101 ? 7.037 9.770 -13.315 1.00 97.81 101 ASP A N 1
ATOM 735 C CA . ASP A 1 101 ? 7.554 9.561 -11.960 1.00 97.81 101 ASP A CA 1
ATOM 736 C C . ASP A 1 101 ? 6.615 10.211 -10.932 1.00 97.81 101 ASP A C 1
ATOM 738 O O . ASP A 1 101 ? 5.974 11.230 -11.202 1.00 97.81 101 ASP A O 1
ATOM 742 N N . PHE A 1 102 ? 6.511 9.616 -9.751 1.00 98.38 102 PHE A N 1
ATOM 743 C CA . PHE A 1 102 ? 5.640 10.110 -8.693 1.00 98.38 102 PHE A CA 1
ATOM 744 C C . PHE A 1 102 ? 6.321 10.031 -7.335 1.00 98.38 102 PHE A C 1
ATOM 746 O O . PHE A 1 102 ? 7.128 9.139 -7.073 1.00 98.38 102 PHE A O 1
ATOM 753 N N . SER A 1 103 ? 5.965 10.966 -6.457 1.00 97.81 103 SER A N 1
ATOM 754 C CA . SER A 1 103 ? 6.437 10.972 -5.077 1.00 97.81 103 SER A CA 1
ATOM 755 C C . SER A 1 103 ? 5.935 9.749 -4.321 1.00 97.81 103 SER A C 1
ATOM 757 O O . SER A 1 103 ? 4.779 9.340 -4.472 1.00 97.81 103 SER A O 1
ATOM 759 N N . LEU A 1 104 ? 6.810 9.210 -3.483 1.00 97.31 104 LEU A N 1
ATOM 760 C CA . LEU A 1 104 ? 6.474 8.226 -2.473 1.00 97.31 104 LEU A CA 1
ATOM 761 C C . LEU A 1 104 ? 6.077 8.991 -1.210 1.00 97.31 104 LEU A C 1
ATOM 763 O O . LEU A 1 104 ? 6.873 9.752 -0.669 1.00 97.31 104 LEU A O 1
ATOM 767 N N . ASN A 1 105 ? 4.871 8.789 -0.707 1.00 95.31 105 ASN A N 1
ATOM 768 C CA . ASN A 1 105 ? 4.397 9.383 0.537 1.00 95.31 105 ASN A CA 1
ATOM 769 C C . ASN A 1 105 ? 4.415 8.350 1.667 1.00 95.31 105 ASN A C 1
ATOM 771 O O . ASN A 1 105 ? 4.320 7.145 1.417 1.00 95.31 105 ASN A O 1
ATOM 775 N N . ALA A 1 106 ? 4.581 8.828 2.898 1.00 93.12 106 ALA A N 1
ATOM 776 C CA . ALA A 1 106 ? 4.410 8.014 4.096 1.00 93.12 106 ALA A CA 1
ATOM 777 C C . ALA A 1 106 ? 2.929 7.623 4.269 1.00 93.12 106 ALA A C 1
ATOM 779 O O . ALA A 1 106 ? 2.035 8.343 3.818 1.00 93.12 106 ALA A O 1
ATOM 780 N N . GLY A 1 107 ? 2.670 6.455 4.861 1.00 94.06 107 GLY A N 1
ATOM 781 C CA . GLY A 1 107 ? 1.317 5.901 5.008 1.00 94.06 107 GLY A CA 1
ATOM 782 C C . GLY A 1 107 ? 0.674 5.342 3.729 1.00 94.06 107 GLY A C 1
ATOM 783 O O . GLY A 1 107 ? -0.397 4.736 3.808 1.00 94.06 107 GLY A O 1
ATOM 784 N N . GLU A 1 108 ? 1.302 5.499 2.558 1.00 96.62 108 GLU A N 1
ATOM 785 C CA . GLU A 1 108 ? 0.811 4.960 1.283 1.00 96.62 108 GLU A CA 1
ATOM 786 C C . GLU A 1 108 ? 1.503 3.646 0.909 1.00 96.62 108 GLU A C 1
ATOM 788 O O . GLU A 1 108 ? 2.729 3.527 0.951 1.00 96.62 108 GLU A O 1
ATOM 793 N N . GLY A 1 109 ? 0.703 2.664 0.498 1.00 97.50 109 GLY A N 1
ATOM 794 C CA . GLY A 1 109 ? 1.176 1.417 -0.086 1.00 97.50 109 GLY A CA 1
ATOM 795 C C . GLY A 1 109 ? 1.508 1.528 -1.574 1.00 97.50 109 GLY A C 1
ATOM 796 O O . GLY A 1 109 ? 0.911 2.321 -2.308 1.00 97.50 109 GLY A O 1
ATOM 797 N N . TYR A 1 110 ? 2.402 0.658 -2.044 1.00 98.19 110 TYR A N 1
ATOM 798 C CA . TYR A 1 110 ? 2.771 0.545 -3.458 1.00 98.19 110 TYR A CA 1
ATOM 799 C C . TYR A 1 110 ? 2.683 -0.891 -3.944 1.00 98.19 110 TYR A C 1
ATOM 801 O O . TYR A 1 110 ? 2.955 -1.834 -3.203 1.00 98.19 110 TYR A O 1
ATOM 809 N N . TYR A 1 111 ? 2.347 -1.052 -5.218 1.00 98.06 111 TYR A N 1
ATOM 810 C CA . TYR A 1 111 ? 2.545 -2.311 -5.920 1.00 98.06 111 TYR A CA 1
ATOM 811 C C . TYR A 1 111 ? 3.884 -2.296 -6.629 1.00 98.06 111 TYR A C 1
ATOM 813 O O . TYR A 1 111 ? 4.216 -1.318 -7.294 1.00 98.06 111 TYR A O 1
ATOM 821 N N . LEU A 1 112 ? 4.618 -3.397 -6.552 1.00 97.94 112 LEU A N 1
ATOM 822 C CA . LEU A 1 112 ? 5.764 -3.648 -7.411 1.00 97.94 112 LEU A CA 1
ATOM 823 C C . LEU A 1 112 ? 5.540 -4.936 -8.171 1.00 97.94 112 LEU A C 1
ATOM 825 O O . LEU A 1 112 ? 5.194 -5.958 -7.582 1.00 97.94 112 LEU A O 1
ATOM 829 N N . ARG A 1 113 ? 5.779 -4.894 -9.477 1.00 97.94 113 ARG A N 1
ATOM 830 C CA . ARG A 1 113 ? 5.780 -6.092 -10.305 1.00 97.94 113 ARG A CA 1
ATOM 831 C C . ARG A 1 113 ? 7.207 -6.499 -10.616 1.00 97.94 113 ARG A C 1
ATOM 833 O O . ARG A 1 113 ? 7.905 -5.804 -11.353 1.00 97.94 113 ARG A O 1
ATOM 840 N N . MET A 1 114 ? 7.629 -7.637 -10.088 1.00 98.06 114 MET A N 1
ATOM 841 C CA . MET A 1 114 ? 9.001 -8.122 -10.172 1.00 98.06 114 MET A CA 1
ATOM 842 C C . MET A 1 114 ? 9.249 -8.957 -11.430 1.00 98.06 114 MET A C 1
ATOM 844 O O . MET A 1 114 ? 8.405 -9.748 -11.851 1.00 98.06 114 MET A O 1
ATOM 848 N N . LYS A 1 115 ? 10.437 -8.793 -12.016 1.00 97.06 115 LYS A N 1
ATOM 849 C CA . LYS A 1 115 ? 10.999 -9.677 -13.049 1.00 97.06 115 LYS A CA 1
ATOM 850 C C . LYS A 1 115 ? 11.776 -10.831 -12.431 1.00 97.06 115 LYS A C 1
ATOM 852 O O . LYS A 1 115 ? 11.713 -11.938 -12.944 1.00 97.06 115 LYS A O 1
ATOM 857 N N . THR A 1 116 ? 12.490 -10.551 -11.346 1.00 96.88 116 THR A N 1
ATOM 858 C CA . THR A 1 116 ? 13.328 -11.496 -10.605 1.00 96.88 116 THR A CA 1
ATOM 859 C C . THR A 1 116 ? 13.008 -11.404 -9.118 1.00 96.88 116 THR A C 1
ATOM 861 O O . THR A 1 116 ? 12.565 -10.361 -8.631 1.00 96.88 116 THR A O 1
ATOM 864 N N . THR A 1 117 ? 13.196 -12.502 -8.385 1.00 96.75 117 THR A N 1
ATOM 865 C CA . THR A 1 117 ? 13.039 -12.477 -6.928 1.00 96.75 117 THR A CA 1
ATOM 866 C C . THR A 1 117 ? 14.196 -11.707 -6.300 1.00 96.75 117 THR A C 1
ATOM 868 O O . THR A 1 117 ? 15.356 -12.002 -6.581 1.00 96.75 117 THR A O 1
ATOM 871 N N . VAL A 1 118 ? 13.881 -10.749 -5.430 1.00 96.69 118 VAL A N 1
ATOM 872 C CA . VAL A 1 118 ? 14.858 -9.908 -4.728 1.00 96.69 118 VAL A CA 1
ATOM 873 C C . VAL A 1 118 ? 14.514 -9.866 -3.244 1.00 96.69 118 VAL A C 1
ATOM 875 O O . VAL A 1 118 ? 13.366 -9.626 -2.879 1.00 96.69 118 VAL A O 1
ATOM 878 N N . ASN A 1 119 ? 15.516 -10.058 -2.386 1.00 95.19 119 ASN A N 1
ATOM 879 C CA . ASN A 1 119 ? 15.418 -9.720 -0.967 1.00 95.19 119 ASN A CA 1
ATOM 880 C C . ASN A 1 119 ? 15.795 -8.246 -0.824 1.00 95.19 119 ASN A C 1
ATOM 882 O O . ASN A 1 119 ? 16.976 -7.900 -0.863 1.00 95.19 119 ASN A O 1
ATOM 886 N N . TYR A 1 120 ? 14.793 -7.379 -0.765 1.00 94.19 120 TYR A N 1
ATOM 887 C CA . TYR A 1 120 ? 15.008 -5.943 -0.710 1.00 94.19 120 TYR A CA 1
ATOM 888 C C . TYR A 1 120 ? 15.147 -5.487 0.733 1.00 94.19 120 TYR A C 1
ATOM 890 O O . TYR A 1 120 ? 14.308 -5.805 1.575 1.00 94.19 120 TYR A O 1
ATOM 898 N N . ILE A 1 121 ? 16.220 -4.748 1.005 1.00 92.69 121 ILE A N 1
ATOM 899 C CA . ILE A 1 121 ? 16.468 -4.146 2.308 1.00 92.69 121 ILE A CA 1
ATOM 900 C C . ILE A 1 121 ? 16.182 -2.659 2.191 1.00 92.69 121 ILE A C 1
ATOM 902 O O . ILE A 1 121 ? 16.903 -1.954 1.493 1.00 92.69 121 ILE A O 1
ATOM 906 N N . VAL A 1 122 ? 15.172 -2.191 2.915 1.00 91.19 122 VAL A N 1
ATOM 907 C CA . VAL A 1 122 ? 14.916 -0.760 3.090 1.00 91.19 122 VAL A CA 1
ATOM 908 C C . VAL A 1 122 ? 15.229 -0.359 4.522 1.00 91.19 122 VAL A C 1
ATOM 910 O O . VAL A 1 122 ? 14.910 -1.083 5.471 1.00 91.19 122 VAL A O 1
ATOM 913 N N . VAL A 1 123 ? 15.883 0.790 4.671 1.00 90.88 123 VAL A N 1
ATOM 914 C CA . VAL A 1 123 ? 16.242 1.359 5.969 1.00 90.88 123 VAL A CA 1
ATOM 915 C C . VAL A 1 123 ? 15.408 2.608 6.226 1.00 90.88 123 VAL A C 1
ATOM 917 O O . VAL A 1 123 ? 15.177 3.422 5.328 1.00 90.88 123 VAL A O 1
ATOM 920 N N . GLY A 1 124 ? 14.961 2.770 7.464 1.00 90.56 124 GLY A N 1
ATOM 921 C CA . GLY A 1 124 ? 14.245 3.962 7.898 1.00 90.56 124 GLY A CA 1
ATOM 922 C C . GLY A 1 124 ? 13.824 3.870 9.354 1.00 90.56 124 GLY A C 1
ATOM 923 O O . GLY A 1 124 ? 14.255 2.964 10.060 1.00 90.56 124 GLY A O 1
ATOM 924 N N . SER A 1 125 ? 12.989 4.796 9.799 1.00 89.06 125 SER A N 1
ATOM 925 C CA . SER A 1 125 ? 12.347 4.749 11.110 1.00 89.06 125 SER A CA 1
ATOM 926 C C . SER A 1 125 ? 10.854 5.048 10.997 1.00 89.06 125 SER A C 1
ATOM 928 O O . SER A 1 125 ? 10.358 5.497 9.959 1.00 89.06 125 SER A O 1
ATOM 930 N N . ASP A 1 126 ? 10.150 4.741 12.076 1.00 86.94 126 ASP A N 1
ATOM 931 C CA . ASP A 1 126 ? 8.760 5.127 12.289 1.00 86.94 126 ASP A CA 1
ATOM 932 C C . ASP A 1 126 ? 8.682 6.609 12.687 1.00 86.94 126 ASP A C 1
ATOM 934 O O . ASP A 1 126 ? 9.666 7.155 13.203 1.00 86.94 126 ASP A O 1
ATOM 938 N N . ASP A 1 127 ? 7.543 7.247 12.428 1.00 89.44 127 ASP A N 1
ATOM 939 C CA . ASP A 1 127 ? 7.197 8.539 13.024 1.00 89.44 127 ASP A CA 1
ATOM 940 C C . ASP A 1 127 ? 5.940 8.352 13.887 1.00 89.44 127 ASP A C 1
ATOM 942 O O . ASP A 1 127 ? 4.823 8.377 13.362 1.00 89.44 127 ASP A O 1
ATOM 946 N N . PRO A 1 128 ? 6.090 8.204 15.217 1.00 86.44 128 PRO A N 1
ATOM 947 C CA . PRO A 1 128 ? 4.976 7.893 16.113 1.00 86.44 128 PRO A CA 1
ATOM 948 C C . PRO A 1 128 ? 3.932 9.015 16.199 1.00 86.44 128 PRO A C 1
ATOM 950 O O . PRO A 1 128 ? 2.859 8.829 16.774 1.00 86.44 128 PRO A O 1
ATOM 953 N N . THR A 1 129 ? 4.239 10.200 15.663 1.00 88.75 129 THR A N 1
ATOM 954 C CA . THR A 1 129 ? 3.333 11.353 15.641 1.00 88.75 129 THR A CA 1
ATOM 955 C C . THR A 1 129 ? 2.639 11.538 14.295 1.00 88.75 129 THR A C 1
ATOM 957 O O . THR A 1 129 ? 1.722 12.359 14.182 1.00 88.75 129 THR A O 1
ATOM 960 N N . LEU A 1 130 ? 3.046 10.782 13.272 1.00 91.12 130 LEU A N 1
ATOM 961 C CA . LEU A 1 130 ? 2.503 10.914 11.934 1.00 91.12 130 LEU A CA 1
ATOM 962 C C . LEU A 1 130 ? 1.073 10.373 11.874 1.00 91.12 130 LEU A C 1
ATOM 964 O O . LEU A 1 130 ? 0.802 9.189 12.054 1.00 91.12 130 LEU A O 1
ATOM 968 N N . ALA A 1 131 ? 0.139 11.269 11.560 1.00 94.19 131 ALA A N 1
ATOM 969 C CA . ALA A 1 131 ? -1.245 10.908 11.317 1.00 94.19 131 ALA A CA 1
ATOM 970 C C . ALA A 1 131 ? -1.475 10.617 9.830 1.00 94.19 131 ALA A C 1
ATOM 972 O O . ALA A 1 131 ? -1.279 11.473 8.963 1.00 94.19 131 ALA A O 1
ATOM 973 N N . TYR A 1 132 ? -1.988 9.430 9.533 1.00 95.12 132 TYR A N 1
ATOM 974 C CA . TYR A 1 132 ? -2.411 9.049 8.198 1.00 95.12 132 TYR A CA 1
ATOM 975 C C . TYR A 1 132 ? -3.858 9.467 7.953 1.00 95.12 132 TYR A C 1
ATOM 977 O O . TYR A 1 132 ? -4.781 9.073 8.667 1.00 95.12 132 TYR A O 1
ATOM 985 N N . ASN A 1 133 ? -4.078 10.252 6.898 1.00 96.38 133 ASN A N 1
ATOM 986 C CA . ASN A 1 133 ? -5.420 10.662 6.501 1.00 96.38 133 ASN A CA 1
ATOM 987 C C . ASN A 1 133 ? -6.122 9.520 5.744 1.00 96.38 133 ASN A C 1
ATOM 989 O O . ASN A 1 133 ? -5.971 9.358 4.525 1.00 96.38 133 ASN A O 1
ATOM 993 N N . LEU A 1 134 ? -6.888 8.717 6.485 1.00 97.62 134 LEU A N 1
ATOM 994 C CA . LEU A 1 134 ? -7.725 7.646 5.955 1.00 97.62 134 LEU A CA 1
ATOM 995 C C . LEU A 1 134 ? -9.086 8.224 5.572 1.00 97.62 134 LEU A C 1
ATOM 997 O O . LEU A 1 134 ? -9.862 8.655 6.420 1.00 97.62 134 LEU A O 1
ATOM 1001 N N . GLN A 1 135 ? -9.370 8.267 4.275 1.00 97.81 135 GLN A N 1
ATOM 1002 C CA . GLN A 1 135 ? -10.486 9.036 3.727 1.00 97.81 135 GLN A CA 1
ATOM 1003 C C . GLN A 1 135 ? -11.709 8.169 3.459 1.00 97.81 135 GLN A C 1
ATOM 1005 O O . GLN A 1 135 ? -11.584 7.122 2.823 1.00 97.81 135 GLN A O 1
ATOM 1010 N N . GLN A 1 136 ? -12.891 8.646 3.859 1.00 97.81 136 GLN A N 1
ATOM 1011 C CA . GLN A 1 136 ? -14.173 8.125 3.372 1.00 97.81 136 GLN A CA 1
ATOM 1012 C C . GLN A 1 136 ? -14.430 8.521 1.915 1.00 97.81 136 GLN A C 1
ATOM 1014 O O . GLN A 1 136 ? -13.701 9.327 1.333 1.00 97.81 136 GLN A O 1
ATOM 1019 N N . THR A 1 137 ? -15.533 8.022 1.356 1.00 97.81 137 THR A N 1
ATOM 1020 C CA . THR A 1 137 ? -16.009 8.459 0.037 1.00 97.81 137 THR A CA 1
ATOM 1021 C C . THR A 1 137 ? -16.242 9.970 0.031 1.00 97.81 137 THR A C 1
ATOM 1023 O O . THR A 1 137 ? -17.104 10.473 0.745 1.00 97.81 137 THR A O 1
ATOM 1026 N N . THR A 1 138 ? -15.469 10.691 -0.774 1.00 96.56 138 THR A N 1
ATOM 1027 C CA . THR A 1 138 ? -15.527 12.149 -0.901 1.00 96.56 138 THR A CA 1
ATOM 1028 C C . THR A 1 138 ? -15.304 12.509 -2.364 1.00 96.56 138 THR A C 1
ATOM 1030 O O . THR A 1 138 ? -14.284 12.128 -2.944 1.00 96.56 138 THR A O 1
ATOM 1033 N N . ALA A 1 139 ? -16.242 13.239 -2.973 1.00 94.69 139 ALA A N 1
ATOM 1034 C CA . ALA A 1 139 ? -16.176 13.602 -4.388 1.00 94.69 139 ALA A CA 1
ATOM 1035 C C . ALA A 1 139 ? -14.834 14.272 -4.743 1.00 94.69 139 ALA A C 1
ATOM 1037 O O . ALA A 1 139 ? -14.384 15.184 -4.056 1.00 94.69 139 ALA A O 1
ATOM 1038 N N . GLY A 1 140 ? -14.178 13.783 -5.801 1.00 93.31 140 GLY A N 1
ATOM 1039 C CA . GLY A 1 140 ? -12.876 14.280 -6.267 1.00 93.31 140 GLY A CA 1
ATOM 1040 C C . GLY A 1 140 ? -11.661 13.862 -5.426 1.00 93.31 140 GLY A C 1
ATOM 1041 O O . GLY A 1 140 ? -10.535 14.021 -5.888 1.00 93.31 140 GLY A O 1
ATOM 1042 N N . VAL A 1 141 ? -11.862 13.286 -4.238 1.00 94.50 141 VAL A N 1
ATOM 1043 C CA . VAL A 1 141 ? -10.786 12.940 -3.295 1.00 94.50 141 VAL A CA 1
ATOM 1044 C C . VAL A 1 141 ? -10.640 11.424 -3.152 1.00 94.50 141 VAL A C 1
ATOM 1046 O O . VAL A 1 141 ? -9.567 10.879 -3.397 1.00 94.50 141 VAL A O 1
ATOM 1049 N N . SER A 1 142 ? -11.729 10.729 -2.823 1.00 96.62 142 SER A N 1
ATOM 1050 C CA . SER A 1 142 ? -11.769 9.272 -2.679 1.00 96.62 142 SER A CA 1
ATOM 1051 C C . SER A 1 142 ? -13.080 8.733 -3.234 1.00 96.62 142 SER A C 1
ATOM 1053 O O . SER A 1 142 ? -14.160 9.101 -2.770 1.00 96.62 142 SER A O 1
ATOM 1055 N N . ARG A 1 143 ? -12.990 7.875 -4.253 1.00 96.88 143 ARG A N 1
ATOM 1056 C CA . ARG A 1 143 ? -14.143 7.398 -5.023 1.00 96.88 143 ARG A CA 1
ATOM 1057 C C . ARG A 1 143 ? -15.085 6.533 -4.195 1.00 96.88 143 ARG A C 1
ATOM 1059 O O . ARG A 1 143 ? -16.291 6.600 -4.401 1.00 96.88 143 ARG A O 1
ATOM 1066 N N . ASP A 1 144 ? -14.549 5.707 -3.301 1.00 97.25 144 ASP A N 1
ATOM 1067 C CA . ASP A 1 144 ? -15.351 4.769 -2.505 1.00 97.25 144 ASP A CA 1
ATOM 1068 C C . ASP A 1 144 ? -14.845 4.555 -1.067 1.00 97.25 144 ASP A C 1
ATOM 1070 O O . ASP A 1 144 ? -15.265 3.608 -0.391 1.00 97.25 144 ASP A O 1
ATOM 1074 N N . GLY A 1 145 ? -13.955 5.434 -0.597 1.00 97.75 145 GLY A N 1
ATOM 1075 C CA . GLY A 1 145 ? -13.355 5.360 0.733 1.00 97.75 145 GLY A CA 1
ATOM 1076 C C . GLY A 1 145 ? -12.176 4.394 0.837 1.00 97.75 145 GLY A C 1
ATOM 1077 O O . GLY A 1 145 ? -11.704 4.140 1.942 1.00 97.75 145 GLY A O 1
ATOM 1078 N N . THR A 1 146 ? -11.704 3.826 -0.273 1.00 98.25 146 THR A N 1
ATOM 1079 C CA . THR A 1 146 ? -10.542 2.932 -0.270 1.00 98.25 146 THR A CA 1
ATOM 1080 C C . THR A 1 146 ? -9.247 3.720 -0.084 1.00 98.25 146 THR A C 1
ATOM 1082 O O . THR A 1 146 ? -8.966 4.684 -0.795 1.00 98.25 146 THR A O 1
ATOM 1085 N N . ASN A 1 147 ? -8.433 3.283 0.871 1.00 98.38 147 ASN A N 1
ATOM 1086 C CA . ASN A 1 147 ? -7.089 3.785 1.125 1.00 98.38 147 ASN A CA 1
ATOM 1087 C C . ASN A 1 147 ? -6.126 2.609 0.997 1.00 98.38 147 ASN A C 1
ATOM 1089 O O . ASN A 1 147 ? -6.384 1.557 1.577 1.00 98.38 147 ASN A O 1
ATOM 1093 N N . PHE A 1 148 ? -5.039 2.772 0.244 1.00 98.12 148 PHE A N 1
ATOM 1094 C CA . PHE A 1 148 ? -3.992 1.759 0.188 1.00 98.12 148 PHE A CA 1
ATOM 1095 C C . PHE A 1 148 ? -2.924 2.107 1.217 1.00 98.12 148 PHE A C 1
ATOM 1097 O O . PHE A 1 148 ? -2.100 2.993 1.007 1.00 98.12 148 PHE A O 1
ATOM 1104 N N . TYR A 1 149 ? -3.054 1.468 2.367 1.00 97.88 149 TYR A N 1
ATOM 1105 C CA . TYR A 1 149 ? -2.398 1.785 3.619 1.00 97.88 149 TYR A CA 1
ATOM 1106 C C . TYR A 1 149 ? -1.069 1.047 3.762 1.00 97.88 149 TYR A C 1
ATOM 1108 O O . TYR A 1 149 ? -1.015 -0.167 3.556 1.00 97.88 149 TYR A O 1
ATOM 1116 N N . ALA A 1 150 ? -0.016 1.766 4.144 1.00 96.00 150 ALA A N 1
ATOM 1117 C CA . ALA A 1 150 ? 1.271 1.180 4.494 1.00 96.00 150 ALA A CA 1
ATOM 1118 C C . ALA A 1 150 ? 1.260 0.657 5.940 1.00 96.00 150 ALA A C 1
ATOM 1120 O O . ALA A 1 150 ? 1.178 1.447 6.878 1.00 96.00 150 ALA A O 1
ATOM 1121 N N . TYR A 1 151 ? 1.383 -0.661 6.126 1.00 94.88 151 TYR A N 1
ATOM 1122 C CA . TYR A 1 151 ? 1.584 -1.253 7.449 1.00 94.88 151 TYR A CA 1
ATOM 1123 C C . TYR A 1 151 ? 3.087 -1.297 7.745 1.00 94.88 151 TYR A C 1
ATOM 1125 O O . TYR A 1 151 ? 3.822 -2.173 7.271 1.00 94.88 151 TYR A O 1
ATOM 1133 N N . ASN A 1 152 ? 3.558 -0.268 8.450 1.00 85.75 152 ASN A N 1
ATOM 1134 C CA . ASN A 1 152 ? 4.974 -0.082 8.746 1.00 85.75 152 ASN A CA 1
ATOM 1135 C C . ASN A 1 152 ? 5.434 -1.001 9.910 1.00 85.75 152 ASN A C 1
ATOM 1137 O O . ASN A 1 152 ? 4.673 -1.817 10.427 1.00 85.75 152 ASN A O 1
ATOM 1141 N N . TYR A 1 153 ? 6.718 -0.936 10.273 1.00 78.56 153 TYR A N 1
ATOM 1142 C CA . TYR A 1 153 ? 7.365 -1.958 11.104 1.00 78.56 153 TYR A CA 1
ATOM 1143 C C . TYR A 1 153 ? 7.062 -1.890 12.608 1.00 78.56 153 TYR A C 1
ATOM 1145 O O . TYR A 1 153 ? 7.199 -2.908 13.285 1.00 78.56 153 TYR A O 1
ATOM 1153 N N . HIS A 1 154 ? 6.643 -0.741 13.140 1.00 81.38 154 HIS A N 1
ATOM 1154 C CA . HIS A 1 154 ? 6.455 -0.570 14.586 1.00 81.38 154 HIS A CA 1
ATOM 1155 C C . HIS A 1 154 ? 5.002 -0.586 15.039 1.00 81.38 154 HIS A C 1
ATOM 1157 O O . HIS A 1 154 ? 4.741 -0.377 16.219 1.00 81.38 154 HIS A O 1
ATOM 1163 N N . GLN A 1 155 ? 4.065 -0.911 14.152 1.00 87.81 155 GLN A N 1
ATOM 1164 C CA . GLN A 1 155 ? 2.661 -1.008 14.534 1.00 87.81 155 GLN A CA 1
ATOM 1165 C C . GLN A 1 155 ? 2.412 -2.251 15.383 1.00 87.81 155 GLN A C 1
ATOM 1167 O O . GLN A 1 155 ? 2.892 -3.347 15.083 1.00 87.81 155 GLN A O 1
ATOM 1172 N N . THR A 1 156 ? 1.611 -2.086 16.430 1.00 91.19 156 THR A N 1
ATOM 1173 C CA . THR A 1 156 ? 1.263 -3.171 17.361 1.00 91.19 156 THR A CA 1
ATOM 1174 C C . THR A 1 156 ? 0.112 -4.044 16.854 1.00 91.19 156 THR A C 1
ATOM 1176 O O . THR A 1 156 ? -0.112 -5.151 17.354 1.00 91.19 156 THR A O 1
ATOM 1179 N N . ALA A 1 157 ? -0.619 -3.577 15.839 1.00 94.81 157 ALA A N 1
ATOM 1180 C CA . ALA A 1 157 ? -1.789 -4.238 15.281 1.00 94.81 157 ALA A CA 1
ATOM 1181 C C . ALA A 1 157 ? -1.433 -5.438 14.380 1.00 94.81 157 ALA A C 1
ATOM 1183 O O . ALA A 1 157 ? -1.566 -5.386 13.165 1.00 94.81 157 ALA A O 1
ATOM 1184 N N . ALA A 1 158 ? -1.053 -6.572 14.968 1.00 95.94 158 ALA A N 1
ATOM 1185 C CA . ALA A 1 158 ? -0.579 -7.747 14.223 1.00 95.94 158 ALA A CA 1
ATOM 1186 C C . ALA A 1 158 ? -1.632 -8.475 13.347 1.00 95.94 158 ALA A C 1
ATOM 1188 O O . ALA A 1 158 ? -1.281 -9.396 12.604 1.00 95.94 158 ALA A O 1
ATOM 1189 N N . THR A 1 159 ? -2.921 -8.117 13.420 1.00 97.94 159 THR A N 1
ATOM 1190 C CA . THR A 1 159 ? -3.995 -8.723 12.607 1.00 97.94 159 THR A CA 1
ATOM 1191 C C . THR A 1 159 ? -4.967 -7.682 12.062 1.00 97.94 159 THR A C 1
ATOM 1193 O O . THR A 1 159 ? -5.051 -6.562 12.567 1.00 97.94 159 THR A O 1
ATOM 1196 N N . ALA A 1 160 ? -5.743 -8.053 11.039 1.00 98.12 160 ALA A N 1
ATOM 1197 C CA . ALA A 1 160 ? -6.780 -7.190 10.481 1.00 98.12 160 ALA A CA 1
ATOM 1198 C C . ALA A 1 160 ? -7.832 -6.810 11.531 1.00 98.12 160 ALA A C 1
ATOM 1200 O O . ALA A 1 160 ? -8.329 -5.685 11.519 1.00 98.12 160 ALA A O 1
ATOM 1201 N N . LYS A 1 161 ? -8.153 -7.710 12.467 1.00 97.62 161 LYS A N 1
ATOM 1202 C CA . LYS A 1 161 ? -8.997 -7.377 13.617 1.00 97.62 161 LYS A CA 1
ATOM 1203 C C . LYS A 1 161 ? -8.353 -6.334 14.524 1.00 97.62 161 LYS A C 1
ATOM 1205 O O . LYS A 1 161 ? -9.021 -5.358 14.844 1.00 97.62 161 LYS A O 1
ATOM 1210 N N . ALA A 1 162 ? -7.091 -6.514 14.906 1.00 97.56 162 ALA A N 1
ATOM 1211 C CA . ALA A 1 162 ? -6.404 -5.545 15.756 1.00 97.56 162 ALA A CA 1
ATOM 1212 C C . ALA A 1 162 ? -6.344 -4.160 15.090 1.00 97.56 162 ALA A C 1
ATOM 1214 O O . ALA A 1 162 ? -6.646 -3.166 15.737 1.00 97.56 162 ALA A O 1
ATOM 1215 N N . LEU A 1 163 ? -6.065 -4.098 13.782 1.00 97.69 163 LEU A N 1
ATOM 1216 C CA . LEU A 1 163 ? -6.037 -2.837 13.034 1.00 97.69 163 LEU A CA 1
ATOM 1217 C C . LEU A 1 163 ? -7.433 -2.202 12.903 1.00 97.69 163 LEU A C 1
ATOM 1219 O O . LEU A 1 163 ? -7.578 -0.986 13.001 1.00 97.69 163 LEU A O 1
ATOM 1223 N N . LEU A 1 164 ? -8.484 -3.012 12.721 1.00 97.31 164 LEU A N 1
ATOM 1224 C CA . LEU A 1 164 ? -9.871 -2.531 12.757 1.00 97.31 164 LEU A CA 1
ATOM 1225 C C . LEU A 1 164 ? -10.254 -1.956 14.121 1.00 97.31 164 LEU A C 1
ATOM 1227 O O . LEU A 1 164 ? -10.959 -0.949 14.170 1.00 97.31 164 LEU A O 1
ATOM 1231 N N . ASP A 1 165 ? -9.841 -2.609 15.205 1.00 96.69 165 ASP A N 1
ATOM 1232 C CA . ASP A 1 165 ? -10.107 -2.146 16.565 1.00 96.69 165 ASP A CA 1
ATOM 1233 C C . ASP A 1 165 ? -9.336 -0.845 16.855 1.00 96.69 165 ASP A C 1
ATOM 1235 O O . ASP A 1 165 ? -9.927 0.083 17.403 1.00 96.69 165 ASP A O 1
ATOM 1239 N N . ASP A 1 166 ? -8.076 -0.751 16.413 1.00 97.00 166 ASP A N 1
ATOM 1240 C CA . ASP A 1 166 ? -7.199 0.416 16.603 1.00 97.00 166 ASP A CA 1
ATOM 1241 C C . ASP A 1 166 ? -7.716 1.666 15.865 1.00 97.00 166 ASP A C 1
ATOM 1243 O O . ASP A 1 166 ? -7.791 2.754 16.429 1.00 97.00 166 ASP A O 1
ATOM 1247 N N . ILE A 1 167 ? -8.184 1.512 14.620 1.00 97.38 167 ILE A N 1
ATOM 1248 C CA . ILE A 1 167 ? -8.836 2.603 13.864 1.00 97.38 167 ILE A CA 1
ATOM 1249 C C . ILE A 1 167 ? -10.263 2.880 14.385 1.00 97.38 167 ILE A C 1
ATOM 1251 O O . ILE A 1 167 ? -10.813 3.979 14.234 1.00 97.38 167 ILE A O 1
ATOM 1255 N N . GLY A 1 168 ? -10.896 1.863 14.967 1.00 97.31 168 GLY A N 1
ATOM 1256 C CA . GLY A 1 168 ? -12.284 1.853 15.409 1.00 97.31 168 GLY A CA 1
ATOM 1257 C C . GLY A 1 168 ? -13.239 1.261 14.367 1.00 97.31 168 GLY A C 1
ATOM 1258 O O . GLY A 1 168 ? -13.485 1.834 13.303 1.00 97.31 168 GLY A O 1
ATOM 1259 N N . LEU A 1 169 ? -13.894 0.150 14.721 1.00 94.75 169 LEU A N 1
ATOM 1260 C CA . LEU A 1 169 ? -14.819 -0.614 13.862 1.00 94.75 169 LEU A CA 1
ATOM 1261 C C . LEU A 1 169 ? -15.978 0.216 13.263 1.00 94.75 169 LEU A C 1
ATOM 1263 O O . LEU A 1 169 ? -16.525 -0.107 12.201 1.00 94.75 169 LEU A O 1
ATOM 1267 N N . VAL A 1 170 ? -16.382 1.289 13.946 1.00 96.44 170 VAL A N 1
ATOM 1268 C CA . VAL A 1 170 ? -17.396 2.242 13.465 1.00 96.44 170 VAL A CA 1
ATOM 1269 C C . VAL A 1 170 ? -16.920 3.018 12.232 1.00 96.44 170 VAL A C 1
ATOM 1271 O O . VAL A 1 170 ? -17.737 3.319 11.363 1.00 96.44 170 VAL A O 1
ATOM 1274 N N . ASN A 1 171 ? -15.614 3.258 12.109 1.00 98.12 171 ASN A N 1
ATOM 1275 C CA . ASN A 1 171 ? -15.006 4.065 11.053 1.00 98.12 171 ASN A CA 1
ATOM 1276 C C . ASN A 1 171 ? -14.648 3.258 9.805 1.00 98.12 171 ASN A C 1
ATOM 1278 O O . ASN A 1 171 ? -14.479 3.833 8.732 1.00 98.12 171 ASN A O 1
ATOM 1282 N N . VAL A 1 172 ? -14.548 1.930 9.910 1.00 98.06 172 VAL A N 1
ATOM 1283 C CA . VAL A 1 172 ? -14.041 1.072 8.831 1.00 98.06 172 VAL A CA 1
ATOM 1284 C C . VAL A 1 172 ? -15.133 0.140 8.299 1.00 98.06 172 VAL A C 1
ATOM 1286 O O . VAL A 1 172 ? -15.965 -0.395 9.036 1.00 98.06 172 VAL A O 1
ATOM 1289 N N . THR A 1 173 ? -15.166 -0.037 6.981 1.00 97.88 173 THR A N 1
ATOM 1290 C CA . THR A 1 173 ? -16.019 -1.004 6.278 1.00 97.88 173 THR A CA 1
ATOM 1291 C C . THR A 1 173 ? -15.361 -2.375 6.239 1.00 97.88 173 THR A C 1
ATOM 1293 O O . THR A 1 173 ? -15.997 -3.366 6.594 1.00 97.88 173 THR A O 1
ATOM 1296 N N . ASN A 1 174 ? -14.108 -2.436 5.788 1.00 98.12 174 ASN A N 1
ATOM 1297 C CA . ASN A 1 174 ? -13.294 -3.644 5.782 1.00 98.12 174 ASN A CA 1
ATOM 1298 C C . ASN A 1 174 ? -11.806 -3.307 5.640 1.00 98.12 174 ASN A C 1
ATOM 1300 O O . ASN A 1 174 ? -11.446 -2.203 5.220 1.00 98.12 174 ASN A O 1
ATOM 1304 N N . ILE A 1 175 ? -10.978 -4.294 5.966 1.00 98.50 175 ILE A N 1
ATOM 1305 C CA . ILE A 1 175 ? -9.557 -4.342 5.629 1.00 98.50 175 ILE A CA 1
ATOM 1306 C C . ILE A 1 175 ? -9.357 -5.485 4.644 1.00 98.50 175 ILE A C 1
ATOM 1308 O O . ILE A 1 175 ? -9.961 -6.549 4.797 1.00 98.50 175 ILE A O 1
ATOM 1312 N N . GLN A 1 176 ? -8.539 -5.279 3.618 1.00 98.44 176 GLN A N 1
ATOM 1313 C CA . GLN A 1 176 ? -8.273 -6.282 2.597 1.00 98.44 176 GLN A CA 1
ATOM 1314 C C . GLN A 1 176 ? -6.774 -6.470 2.399 1.00 98.44 176 GLN A C 1
ATOM 1316 O O . GLN A 1 176 ? -6.024 -5.498 2.299 1.00 98.44 176 GLN A O 1
ATOM 1321 N N . ARG A 1 177 ? -6.348 -7.728 2.288 1.00 97.88 177 ARG A N 1
ATOM 1322 C CA . ARG A 1 177 ? -4.985 -8.084 1.885 1.00 97.88 177 ARG A CA 1
ATOM 1323 C C . ARG A 1 177 ? -4.946 -8.533 0.437 1.00 97.88 177 ARG A C 1
ATOM 1325 O O . ARG A 1 177 ? -5.855 -9.223 -0.033 1.00 97.88 177 ARG A O 1
ATOM 1332 N N . PHE A 1 178 ? -3.857 -8.196 -0.238 1.00 97.56 178 PHE A N 1
ATOM 1333 C CA . PHE A 1 178 ? -3.538 -8.735 -1.549 1.00 97.56 178 PHE A CA 1
ATOM 1334 C C . PHE A 1 178 ? -2.940 -10.139 -1.428 1.00 97.56 178 PHE A C 1
ATOM 1336 O O . PHE A 1 178 ? -2.025 -10.373 -0.641 1.00 97.56 178 PHE A O 1
ATOM 1343 N N . VAL A 1 179 ? -3.449 -11.085 -2.216 1.00 97.06 179 VAL A N 1
ATOM 1344 C CA . VAL A 1 179 ? -2.967 -12.469 -2.236 1.00 97.06 179 VAL A CA 1
ATOM 1345 C C . VAL A 1 179 ? -2.147 -12.699 -3.501 1.00 97.06 179 VAL A C 1
ATOM 1347 O O . VAL A 1 179 ? -2.695 -12.894 -4.586 1.00 97.06 179 VAL A O 1
ATOM 1350 N N . LYS A 1 180 ? -0.818 -12.718 -3.338 1.00 95.62 180 LYS A N 1
ATOM 1351 C CA . LYS A 1 180 ? 0.176 -12.826 -4.424 1.00 95.62 180 LYS A CA 1
ATOM 1352 C C . LYS A 1 180 ? -0.078 -14.028 -5.344 1.00 95.62 180 LYS A C 1
ATOM 1354 O O . LYS A 1 180 ? 0.083 -13.921 -6.554 1.00 95.62 180 LYS A O 1
ATOM 1359 N N . SER A 1 181 ? -0.533 -15.161 -4.807 1.00 95.75 181 SER A N 1
ATOM 1360 C CA . SER A 1 181 ? -0.740 -16.395 -5.582 1.00 95.75 181 SER A CA 1
ATOM 1361 C C . SER A 1 18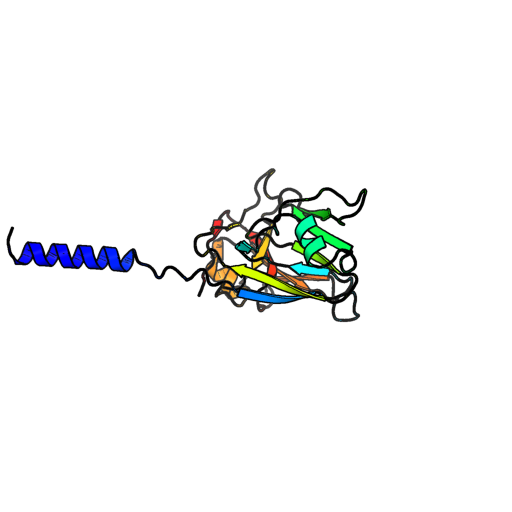1 ? -1.934 -16.351 -6.542 1.00 95.75 181 SER A C 1
ATOM 1363 O O . SER A 1 181 ? -1.954 -17.103 -7.515 1.00 95.75 181 SER A O 1
ATOM 1365 N N . SER A 1 182 ? -2.916 -15.476 -6.309 1.00 95.75 182 SER A N 1
ATOM 1366 C CA . SER A 1 182 ? -4.129 -15.367 -7.135 1.00 95.75 182 SER A CA 1
ATOM 1367 C C . SER A 1 182 ? -4.313 -13.994 -7.784 1.00 95.75 182 SER A C 1
ATOM 1369 O O . SER A 1 182 ? -5.120 -13.864 -8.711 1.00 95.75 182 SER A O 1
ATOM 1371 N N . ASN A 1 183 ? -3.566 -12.986 -7.326 1.00 95.12 183 ASN A N 1
ATOM 1372 C CA . ASN A 1 183 ? -3.837 -11.558 -7.520 1.00 95.12 183 ASN A CA 1
ATOM 1373 C C . ASN A 1 183 ? -5.227 -11.129 -7.029 1.00 95.12 183 ASN A C 1
ATOM 1375 O O . ASN A 1 183 ? -5.783 -10.135 -7.492 1.00 95.12 183 ASN A O 1
ATOM 1379 N N . GLY A 1 184 ? -5.807 -11.909 -6.118 1.00 96.44 184 GLY A N 1
ATOM 1380 C CA . GLY A 1 184 ? -7.086 -11.613 -5.496 1.00 96.44 184 GLY A CA 1
ATOM 1381 C C . GLY A 1 184 ? -6.931 -10.763 -4.242 1.00 96.44 184 GLY A C 1
ATOM 1382 O O . GLY A 1 184 ? -5.834 -10.576 -3.711 1.00 96.44 184 GLY A O 1
ATOM 1383 N N . LEU A 1 185 ? -8.071 -10.298 -3.739 1.00 96.88 185 LEU A N 1
ATOM 1384 C CA . LEU A 1 185 ? -8.181 -9.651 -2.439 1.00 96.88 185 LEU A CA 1
ATOM 1385 C C . LEU A 1 185 ? -8.942 -10.565 -1.483 1.00 96.88 185 LEU A C 1
ATOM 1387 O O . LEU A 1 185 ? -9.956 -11.155 -1.853 1.00 96.88 185 LEU A O 1
ATOM 1391 N N . VAL A 1 186 ? -8.462 -10.658 -0.247 1.00 97.38 186 VAL A N 1
ATOM 1392 C CA . VAL A 1 186 ? -9.198 -11.275 0.863 1.00 97.38 186 VAL A CA 1
ATOM 1393 C C . VAL A 1 186 ? -9.578 -10.170 1.828 1.00 97.38 186 VAL A C 1
ATOM 1395 O O . VAL A 1 186 ? -8.710 -9.406 2.239 1.00 97.38 186 VAL A O 1
ATOM 1398 N N . ALA A 1 187 ? -10.861 -10.083 2.171 1.00 97.62 187 ALA A N 1
ATOM 1399 C CA . ALA A 1 187 ? -11.408 -9.032 3.017 1.00 97.62 187 ALA A CA 1
ATOM 1400 C C . ALA A 1 187 ? -11.809 -9.565 4.396 1.00 97.62 187 ALA A C 1
ATOM 1402 O O . ALA A 1 187 ? -12.311 -10.682 4.515 1.00 97.62 187 ALA A O 1
ATOM 1403 N N . TYR A 1 188 ? -11.643 -8.718 5.408 1.00 98.19 188 TYR A N 1
ATOM 1404 C CA . TYR A 1 188 ? -12.138 -8.908 6.762 1.00 98.19 188 TYR A CA 1
ATOM 1405 C C . TYR A 1 188 ? -12.948 -7.677 7.188 1.00 98.19 188 TYR A C 1
ATOM 1407 O O . TYR A 1 188 ? -12.476 -6.545 7.069 1.00 98.19 188 TYR A O 1
ATOM 1415 N N . THR A 1 189 ? -14.184 -7.878 7.652 1.00 97.25 189 THR A N 1
ATOM 1416 C CA . THR A 1 189 ? -15.096 -6.777 8.034 1.00 97.25 189 THR A CA 1
ATOM 1417 C C . THR A 1 189 ? -15.248 -6.580 9.544 1.00 97.25 189 THR A C 1
ATOM 1419 O O . THR A 1 189 ? -15.937 -5.650 9.965 1.00 97.25 189 THR A O 1
ATOM 1422 N N . GLY A 1 190 ? -14.672 -7.462 10.371 1.00 93.88 190 GLY A N 1
ATOM 1423 C CA . GLY A 1 190 ? -14.873 -7.441 11.827 1.00 93.88 190 GLY A CA 1
ATOM 1424 C C . GLY A 1 190 ? -16.265 -7.893 12.289 1.00 93.88 190 GLY A C 1
ATOM 1425 O O . GLY A 1 190 ? -16.603 -7.732 13.459 1.00 93.88 190 GLY A O 1
ATOM 1426 N N . ARG A 1 191 ? -17.102 -8.427 11.387 1.00 92.12 191 ARG A N 1
ATOM 1427 C CA . ARG A 1 191 ? -18.490 -8.840 11.668 1.00 92.12 191 ARG A CA 1
ATOM 1428 C C . ARG A 1 191 ? -18.678 -10.347 11.484 1.00 92.12 191 ARG A C 1
ATOM 1430 O O . ARG A 1 191 ? -17.911 -10.958 10.737 1.00 92.12 191 ARG A O 1
ATOM 1437 N N . PRO A 1 192 ? -19.716 -10.953 12.096 1.00 90.19 192 PRO A N 1
ATOM 1438 C CA . PRO A 1 192 ? -20.097 -12.330 11.793 1.00 90.19 192 PRO A CA 1
ATOM 1439 C C . PRO A 1 192 ? -20.250 -12.536 10.280 1.00 90.19 192 PRO A C 1
ATOM 1441 O O . PRO A 1 192 ? -20.844 -11.697 9.605 1.00 90.19 192 PRO A O 1
ATOM 1444 N N . LEU A 1 193 ? -19.688 -13.632 9.755 1.00 86.88 193 LEU A N 1
ATOM 1445 C CA . LEU A 1 193 ? -19.644 -13.961 8.316 1.00 86.88 193 LEU A CA 1
ATOM 1446 C C . LEU A 1 193 ? -18.855 -12.961 7.441 1.00 86.88 193 LEU A C 1
ATOM 1448 O O . LEU A 1 193 ? -18.887 -13.034 6.217 1.00 86.88 193 LEU A O 1
ATOM 1452 N N . GLY A 1 194 ? -18.108 -12.049 8.060 1.00 89.81 194 GLY A N 1
ATOM 1453 C CA . GLY A 1 194 ? -17.353 -10.973 7.425 1.00 89.81 194 GLY A CA 1
ATOM 1454 C C . GLY A 1 194 ? -15.987 -11.346 6.851 1.00 89.81 194 GLY A C 1
ATOM 1455 O O . GLY A 1 194 ? -15.150 -10.459 6.697 1.00 89.81 194 GLY A O 1
ATOM 1456 N N . GLY A 1 195 ? -15.744 -12.630 6.590 1.00 94.31 195 GLY A N 1
ATOM 1457 C CA . GLY A 1 195 ? -14.420 -13.169 6.280 1.00 94.31 195 GLY A CA 1
ATOM 1458 C C . GLY A 1 195 ? -13.618 -13.561 7.525 1.00 94.31 195 GLY A C 1
ATOM 1459 O 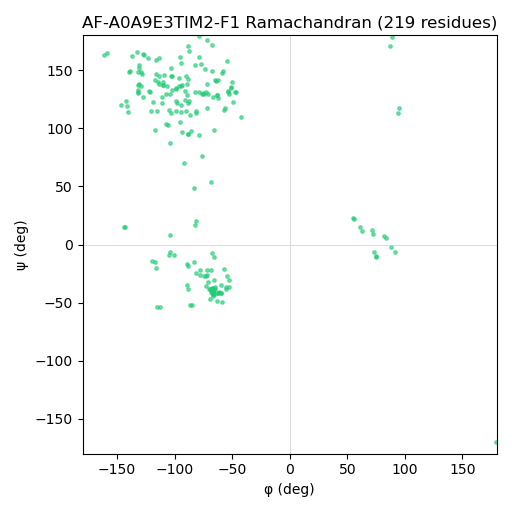O . GLY A 1 195 ? -14.013 -13.289 8.660 1.00 94.31 195 GLY A O 1
ATOM 1460 N N . THR A 1 196 ? -12.492 -14.232 7.299 1.00 95.94 196 THR A N 1
ATOM 1461 C CA . THR A 1 196 ? -11.580 -14.693 8.355 1.00 95.94 196 THR A CA 1
ATOM 1462 C C . THR A 1 196 ? -10.546 -13.615 8.656 1.00 95.94 196 THR A C 1
ATOM 1464 O O . THR A 1 196 ? -10.022 -12.998 7.727 1.00 95.94 196 THR A O 1
ATOM 1467 N N . ASP A 1 197 ? -10.245 -13.405 9.940 1.00 97.56 197 ASP A N 1
ATOM 1468 C CA . ASP A 1 197 ? -9.131 -12.543 10.345 1.00 97.56 197 ASP A CA 1
ATOM 1469 C C . ASP A 1 197 ? -7.813 -13.060 9.744 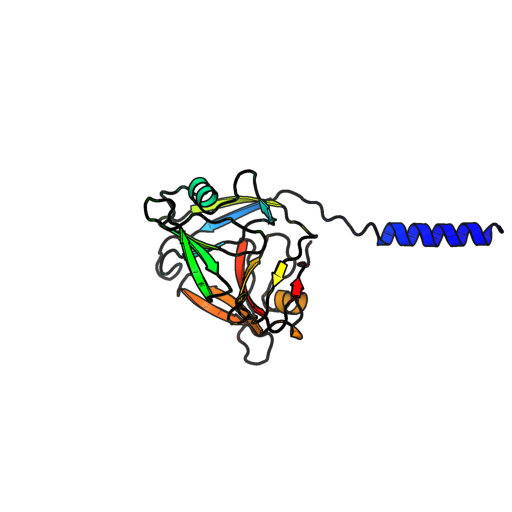1.00 97.56 197 ASP A C 1
ATOM 1471 O O . ASP A 1 197 ? -7.636 -14.259 9.505 1.00 97.56 197 ASP A O 1
ATOM 1475 N N . PHE A 1 198 ? -6.886 -12.152 9.469 1.00 98.19 198 PHE A N 1
ATOM 1476 C CA . PHE A 1 198 ? -5.592 -12.487 8.895 1.00 98.19 198 PHE A CA 1
ATOM 1477 C C . PHE A 1 198 ? -4.480 -11.663 9.529 1.00 98.19 198 PHE A C 1
ATOM 1479 O O . PHE A 1 198 ? -4.679 -10.513 9.911 1.00 98.19 198 PHE A O 1
ATOM 1486 N N . ALA A 1 199 ? -3.294 -12.267 9.605 1.00 97.62 199 ALA A N 1
ATOM 1487 C CA . ALA A 1 199 ? -2.100 -11.587 10.078 1.00 97.62 199 ALA A CA 1
ATOM 1488 C C . ALA A 1 199 ? -1.710 -10.444 9.133 1.00 97.62 199 ALA A C 1
ATOM 1490 O O . ALA A 1 199 ? -1.808 -10.582 7.906 1.00 97.62 199 ALA A O 1
ATOM 1491 N N . LEU A 1 200 ? -1.249 -9.348 9.727 1.00 96.94 200 LEU A N 1
ATOM 1492 C CA . LEU A 1 200 ? -0.588 -8.254 9.033 1.00 96.94 200 LEU A CA 1
ATOM 1493 C C . LEU A 1 200 ? 0.921 -8.458 9.140 1.00 96.94 200 LEU A C 1
ATOM 1495 O O . LEU A 1 200 ? 1.444 -8.842 10.184 1.00 96.94 200 LEU A O 1
ATOM 1499 N N . THR A 1 201 ? 1.612 -8.244 8.031 1.00 94.44 201 THR A N 1
ATOM 1500 C CA . THR A 1 201 ? 3.055 -8.423 7.922 1.00 94.44 201 THR A CA 1
ATOM 1501 C C . THR A 1 201 ? 3.696 -7.051 7.752 1.00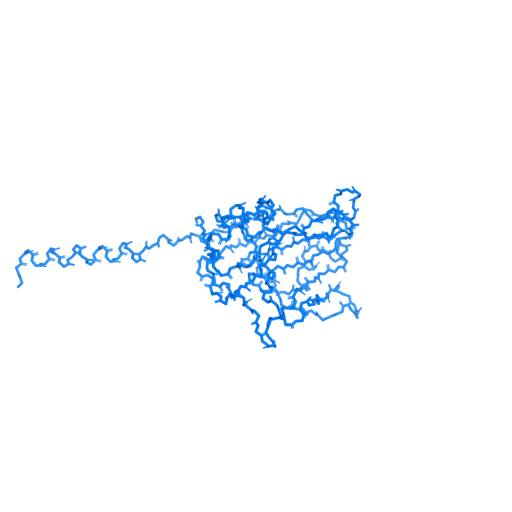 94.44 201 THR A C 1
ATOM 1503 O O . THR A 1 201 ? 3.361 -6.349 6.794 1.00 94.44 201 THR A O 1
ATOM 1506 N N . PRO A 1 202 ? 4.620 -6.656 8.646 1.00 91.94 202 PRO A N 1
ATOM 1507 C CA . PRO A 1 202 ? 5.431 -5.459 8.471 1.00 91.94 202 PRO A CA 1
ATOM 1508 C C . PRO A 1 202 ? 6.025 -5.349 7.067 1.00 91.94 202 PRO A C 1
ATOM 1510 O O . PRO A 1 202 ? 6.623 -6.303 6.564 1.00 91.94 202 PRO A O 1
ATOM 1513 N N . GLY A 1 203 ? 5.877 -4.183 6.439 1.00 92.38 203 GLY A N 1
ATOM 1514 C CA . GLY A 1 203 ? 6.386 -3.952 5.087 1.00 92.38 203 GLY A CA 1
ATOM 1515 C C . GLY A 1 203 ? 5.421 -4.325 3.963 1.00 92.38 203 GLY A C 1
ATOM 1516 O O . GLY A 1 203 ? 5.734 -4.085 2.796 1.00 92.38 203 GLY A O 1
ATOM 1517 N N . GLU A 1 204 ? 4.241 -4.858 4.278 1.00 95.56 204 GLU A N 1
ATOM 1518 C CA . GLU A 1 204 ? 3.148 -5.020 3.320 1.00 95.56 204 GLU A CA 1
ATOM 1519 C C . GLU A 1 204 ? 2.165 -3.849 3.379 1.00 95.56 204 GLU A C 1
ATOM 1521 O O . GLU A 1 204 ? 2.093 -3.101 4.352 1.00 95.56 204 GLU A O 1
ATOM 1526 N N . ALA A 1 205 ? 1.377 -3.700 2.317 1.00 97.44 205 ALA A N 1
ATOM 1527 C CA . ALA A 1 205 ? 0.318 -2.710 2.266 1.00 97.44 205 ALA A CA 1
ATOM 1528 C C . ALA A 1 205 ? -1.052 -3.378 2.157 1.00 97.44 205 ALA A C 1
ATOM 1530 O O . ALA A 1 205 ? -1.211 -4.421 1.516 1.00 97.44 205 ALA A O 1
ATOM 1531 N N . TYR A 1 206 ? -2.048 -2.743 2.763 1.00 98.50 206 TYR A N 1
ATOM 1532 C CA . TYR A 1 206 ? -3.402 -3.267 2.898 1.00 98.50 206 TYR A CA 1
ATOM 1533 C C . TYR A 1 206 ? -4.411 -2.238 2.414 1.00 98.50 206 TYR A C 1
ATOM 1535 O O . TYR A 1 206 ? -4.217 -1.035 2.557 1.00 98.50 206 TYR A O 1
ATOM 1543 N N . TYR A 1 207 ? -5.517 -2.692 1.840 1.00 98.38 207 TYR A N 1
ATOM 1544 C CA . TYR A 1 207 ? -6.622 -1.786 1.566 1.00 98.38 207 TYR A CA 1
ATOM 1545 C C . TYR A 1 207 ? -7.459 -1.606 2.818 1.00 98.38 207 TYR A C 1
ATOM 1547 O O . TYR A 1 207 ? -7.876 -2.584 3.431 1.00 98.38 207 TYR A O 1
ATOM 1555 N N . ILE A 1 208 ? -7.753 -0.359 3.161 1.00 98.44 208 ILE A N 1
ATOM 1556 C CA . ILE A 1 208 ? -8.682 -0.008 4.228 1.00 98.44 208 ILE A CA 1
ATOM 1557 C C . ILE A 1 208 ? -9.795 0.813 3.602 1.00 98.44 208 ILE A C 1
ATOM 1559 O O . ILE A 1 208 ? -9.565 1.916 3.096 1.00 98.44 208 ILE A O 1
ATOM 1563 N N . ARG A 1 209 ? -11.012 0.270 3.620 1.00 98.25 209 ARG A N 1
ATOM 1564 C CA . ARG A 1 209 ? -12.183 0.987 3.126 1.00 98.25 209 ARG A CA 1
ATOM 1565 C C . ARG A 1 209 ? -12.885 1.684 4.277 1.00 98.25 209 ARG A C 1
ATOM 1567 O O . ARG A 1 209 ? -13.450 1.023 5.143 1.00 98.25 209 ARG A O 1
ATOM 1574 N N . MET A 1 210 ? -12.891 3.008 4.266 1.00 98.44 210 MET A N 1
ATOM 1575 C CA . MET A 1 210 ? -13.422 3.833 5.348 1.00 98.44 210 MET A CA 1
ATOM 1576 C C . MET A 1 210 ? -14.906 4.163 5.161 1.00 98.44 210 MET A C 1
ATOM 1578 O O . MET A 1 210 ? -15.379 4.375 4.044 1.00 98.44 210 MET A O 1
ATOM 1582 N N . LYS A 1 211 ? -15.634 4.232 6.276 1.00 97.81 211 LYS A N 1
ATOM 1583 C CA . LYS A 1 211 ? -16.983 4.808 6.393 1.00 97.81 211 LYS A CA 1
ATOM 1584 C C . LYS A 1 211 ? -16.933 6.295 6.715 1.00 97.81 211 LYS A C 1
ATOM 1586 O O . LYS A 1 211 ? -17.787 7.027 6.242 1.00 97.81 211 LYS A O 1
ATOM 1591 N N . THR A 1 212 ? -15.948 6.706 7.510 1.00 97.75 212 THR A N 1
ATOM 1592 C CA . THR A 1 212 ? -15.722 8.082 7.970 1.00 97.75 212 THR A CA 1
ATOM 1593 C C . THR A 1 212 ? -14.260 8.458 7.752 1.00 97.75 212 THR A C 1
ATOM 1595 O O . THR A 1 212 ? -13.381 7.598 7.784 1.00 97.75 212 THR A O 1
ATOM 1598 N N . THR A 1 213 ? -13.981 9.734 7.478 1.00 97.75 213 THR A N 1
ATOM 1599 C CA . THR A 1 213 ? -12.590 10.198 7.391 1.00 97.75 213 THR A CA 1
ATOM 1600 C C . THR A 1 213 ? -11.988 10.263 8.789 1.00 97.75 213 THR A C 1
ATOM 1602 O O . THR A 1 213 ? -12.586 10.859 9.683 1.00 97.75 213 THR A O 1
ATOM 1605 N N . VAL A 1 214 ? -10.797 9.691 8.958 1.00 97.75 214 VAL A N 1
ATOM 1606 C CA . VAL A 1 214 ? -10.051 9.674 10.220 1.00 97.75 214 VAL A CA 1
ATOM 1607 C C . VAL A 1 214 ? -8.606 10.096 9.959 1.00 97.75 214 VAL A C 1
ATOM 1609 O O . VAL A 1 214 ? -7.987 9.652 8.993 1.00 97.75 214 VAL A O 1
ATOM 1612 N N . ASN A 1 215 ? -8.065 10.945 10.834 1.00 96.88 215 ASN A N 1
ATOM 1613 C CA . ASN A 1 215 ? -6.623 11.157 10.953 1.00 96.88 215 ASN A CA 1
ATOM 1614 C C . ASN A 1 215 ? -6.099 10.122 11.944 1.00 96.88 215 ASN A C 1
ATOM 1616 O O . ASN A 1 215 ? -6.225 10.301 13.153 1.00 96.88 215 ASN A O 1
ATOM 1620 N N . TYR A 1 216 ? -5.622 9.003 11.417 1.00 95.88 216 TYR A N 1
ATOM 1621 C CA . TYR A 1 216 ? -5.254 7.836 12.202 1.00 95.88 216 TYR A CA 1
ATOM 1622 C C . TYR A 1 216 ? -3.762 7.864 12.520 1.00 95.88 216 TYR A C 1
ATOM 1624 O O . TYR A 1 216 ? -2.943 7.862 11.604 1.00 95.88 216 TYR A O 1
ATOM 1632 N N . VAL A 1 217 ? -3.426 7.885 13.806 1.00 94.62 217 VAL A N 1
ATOM 1633 C CA . VAL A 1 217 ? -2.064 7.665 14.302 1.00 94.62 217 VAL A CA 1
ATOM 1634 C C . VAL A 1 217 ? -1.995 6.207 14.757 1.00 94.62 217 VAL A C 1
ATOM 1636 O O . VAL A 1 217 ? -2.737 5.860 15.679 1.00 94.62 217 VAL A O 1
ATOM 1639 N N . PRO A 1 218 ? -1.189 5.344 14.115 1.00 93.06 218 PRO A N 1
ATOM 1640 C CA . PRO A 1 218 ? -1.102 3.946 14.511 1.00 93.06 218 PRO A CA 1
ATOM 1641 C C . PRO A 1 218 ? -0.579 3.766 15.930 1.00 93.06 218 PRO A C 1
ATOM 1643 O O . PRO A 1 218 ? 0.364 4.441 16.356 1.00 93.06 218 PRO A O 1
ATOM 1646 N N . SER A 1 219 ? -1.147 2.791 16.637 1.00 90.12 219 SER A N 1
ATOM 1647 C CA . SER A 1 219 ? -0.546 2.300 17.871 1.00 90.12 219 SER A CA 1
ATOM 1648 C C . SER A 1 219 ? 0.818 1.670 17.574 1.00 90.12 219 SER A C 1
ATOM 1650 O O . SER A 1 219 ? 0.924 0.790 16.716 1.00 90.12 219 SER A O 1
ATOM 1652 N N . HIS A 1 220 ? 1.849 2.089 18.307 1.00 85.12 220 HIS A N 1
ATOM 1653 C CA . HIS A 1 220 ? 3.241 1.671 18.117 1.00 85.12 220 HIS A CA 1
ATOM 1654 C C . HIS A 1 220 ? 3.877 1.131 19.412 1.00 85.12 220 HIS A C 1
ATOM 1656 O O . HIS A 1 220 ? 3.316 1.308 20.497 1.00 85.12 220 HIS A O 1
ATOM 1662 N N . TYR A 1 221 ? 4.995 0.406 19.277 1.00 78.12 221 TYR A N 1
ATOM 1663 C CA . TYR A 1 221 ? 5.789 -0.139 20.394 1.00 78.12 221 TYR A CA 1
ATOM 1664 C C . TYR A 1 221 ? 6.661 0.908 21.097 1.00 78.12 221 TYR A C 1
ATOM 1666 O O . TYR A 1 221 ? 7.132 1.849 20.420 1.00 78.12 221 TYR A O 1
#

Foldseek 3Di:
DDPVVVVVVVVVVVVVVVVVPPPPPDQDKDKDFDKQAACDAQAAPHSKFKFFAAQFWDPPQWKQLSVCVLQDLVFFQWKWFQQQQVSDIFIASNDVVRGDMDTDHHFGMMMTRTPHIDRHIIMGGHDLPQWDWQAACDHRRGPHSKGWTRQADFFPQFKQLSVCVQQDLQFFQWKWDQRRNPSDIFIANNDVVRGDMDTDDHGGIIITRTPHTDRHRGDGD

Nearest PDB structures (foldseek):
  1yhf-assembly1_A  TM=3.292E-01  e=4.315E-01  Streptococcus pyogenes M1 GAS
  2pfw-assembly1_B  TM=3.955E-01  e=1.339E+00  Shewanella frigidimarina NCIMB 400
  3s7i-assembly2_B  TM=3.116E-01  e=1.601E+00  Arachis hypogaea
  4j25-assembly8_H  TM=2.739E-01  e=7.105E+00  Pseudomonas putida KT2440

Radius of gyration: 20.68 Å; Cα contacts (8 Å, |Δi|>4): 505; chains: 1; bounding box: 38×52×76 Å

pLDDT: mean 90.27, std 13.34, range [43.59, 98.5]

Solvent-accessible surface area (backbone atoms only — not comparable to full-atom values): 11828 Å² total; per-residue (Å²): 134,55,77,67,58,56,52,54,52,50,55,52,53,50,52,52,51,57,65,69,56,55,80,75,64,74,68,59,73,47,73,49,79,44,77,40,45,20,58,35,90,86,56,14,60,69,2,48,39,54,34,18,58,47,58,45,48,45,89,79,61,46,31,51,52,40,49,39,58,73,75,32,61,85,35,41,59,34,38,30,40,71,38,37,45,74,72,43,72,52,52,29,42,84,47,91,94,26,59,66,78,45,76,61,59,60,54,40,24,32,40,37,29,27,65,42,68,42,78,44,74,50,49,22,18,64,53,86,81,54,59,38,80,43,41,16,60,36,92,87,57,14,64,69,1,50,33,52,32,28,39,39,81,54,56,64,46,55,24,49,54,46,43,38,58,76,73,31,61,86,33,42,57,35,38,29,42,74,37,37,43,74,73,43,74,52,52,28,42,88,46,92,93,28,56,67,77,45,77,54,56,67,36,30,31,32,39,39,27,26,66,42,69,42,76,46,56,69,62,62,110

Sequence (221 aa):
MSKRTFVGVMVVALAVVVMASGLLASNMGFKLNYQMLQTTAGVSRDGTTTLALPDLRQTGLNTAKNLLDDIGLANVTNIQRFVKSSNGLVAYTGRPLGGTDFSLNAGEGYYLRMKTTVNYIVVGSDDPTLAYNLQQTTAGVSRDGTNFYAYNYHQTAATAKALLDDIGLVNVTNIQRFVKSSNGLVAYTGRPLGGTDFALTPGEAYYIRMKTTVNYVPSHY